Protein AF-0000000074763328 (afdb_homodimer)

Nearest PDB structures (foldseek):
  3jst-assembly2_B  TM=9.766E-01  e=5.622E-13  Brucella melitensis
  3hxa-assembly1_D  TM=9.887E-01  e=9.959E-13  Rattus norvegicus
  4wil-assembly1_A  TM=9.745E-01  e=1.655E-12  Mus musculus
  1ru0-assembly1_A  TM=9.740E-01  e=2.274E-12  Mus musculus
  4c45-assembly1_A  TM=9.570E-01  e=5.195E-12  Homo sapiens

InterPro domains:
  IPR001533 Pterin 4 alpha carbinolamine dehydratase [MF_00434] (3-96)
  IPR001533 Pterin 4 alpha carbinolamine dehydratase [PF01329] (5-95)
  IPR001533 Pterin 4 alpha carbinolamine dehydratase [PTHR12599] (5-95)
  IPR036428 Pterin 4 alpha carbinolamine dehydratase superfamily [G3DSA:3.30.1360.20] (1-98)
  IPR036428 Pterin 4 alpha carbinolamine dehydratase superfamily [SSF55248] (4-97)

Secondary structure (DSSP, 8-state):
-PPPBP-HHHHHHHHHH-TT-EEPTTSS-EEEEEE-SSHHHHHHHHHHHHHHHHHHT---EEEEETTEEEEEE-BGGGTB-BHHHHHHHHHHHHHH--/-PPPBP-HHHHHHHHHH-TT-EEPTTSS-EEEEEE-SSHHHHHHHHHHHHHHHHHHT---EEEEETTEEEEEE-BGGGTB-BHHHHHHHHHHHHHH--

Solvent-accessible surface area (backbone atoms only — not comparable to full-atom values): 10790 Å² total; per-residue (Å²): 129,81,84,55,54,54,48,73,67,54,46,53,57,53,45,69,77,35,74,79,47,40,75,40,84,98,44,63,31,36,34,38,77,47,78,45,93,35,44,69,54,32,51,51,51,49,48,56,49,48,56,50,21,62,75,68,71,52,64,54,36,36,38,37,49,58,25,33,40,35,41,36,38,51,33,76,92,54,71,17,44,31,67,66,41,54,52,51,49,52,50,54,52,56,61,66,77,101,131,81,85,56,55,55,48,74,66,54,45,53,56,53,46,70,75,36,74,79,47,40,76,41,86,99,44,64,31,35,33,38,78,47,78,46,92,35,44,69,56,32,51,51,51,50,49,57,49,49,57,50,21,61,74,70,70,52,65,55,35,36,39,37,48,57,26,34,41,36,40,36,38,50,34,77,92,54,72,17,44,27,68,65,41,54,52,51,50,51,50,53,53,56,59,67,76,101

Foldseek 3Di:
DPFEADDPVRVVVLCVVLVQWDADPPAQKIKHKDFDPWQVVQVVLVVVLVVVCVVLVADWDWDDDIGMIMTIHADVVHRHHTVSRSVSSVVSVVVSVD/DPFEADDPVRVVVLVVVLVQWDADPPAQKIKHKDFDPWQVVQVVLVVVLVVVCVVLVADWDWDDDIRMIMTIHADPVHRHHTVSRSVSSVVSVVVSVD

Radius of gyration: 18.52 Å; Cα contacts (8 Å, |Δi|>4): 293; chains: 2; bounding box: 35×58×41 Å

pLDDT: mean 96.09, std 5.56, range [55.44, 98.88]

Sequence (196 aa):
MTLKKLDAQEQADALTTLKEWSLVDGREAIKRTLVFKDFNAAFGFMTRVALYADKADHHPEWFNVYNRVEITLATHDVQGLSVRDVNLAKFIDEIYKQMTLKKLDAQEQADALTTLKEWSLVDGREAIKRTLVFKDFNAAFGFMTRVALYADKADHHPEWFNVYNRVEITLATHDVQGLSVRDVNLAKFIDEIYKQ

Structure (mmCIF, N/CA/C/O backbone):
data_AF-0000000074763328-model_v1
#
loop_
_entity.id
_entity.type
_entity.pdbx_description
1 polymer '4a-hydroxytetrahydrobiopterin dehydratase'
#
loop_
_atom_site.group_PDB
_atom_site.id
_atom_site.type_symbol
_atom_site.label_atom_id
_atom_site.label_alt_id
_atom_site.label_comp_id
_atom_site.label_asym_id
_atom_site.label_entity_id
_atom_site.label_seq_id
_atom_site.pdbx_PDB_ins_code
_atom_site.Cartn_x
_atom_site.Cartn_y
_atom_site.Cartn_z
_atom_site.occupancy
_atom_site.B_iso_or_equiv
_atom_site.auth_seq_id
_atom_site.auth_comp_id
_atom_site.auth_asym_id
_atom_site.auth_atom_id
_atom_site.pdbx_PDB_model_num
ATOM 1 N N . MET A 1 1 ? 6.398 29.031 4.219 1 55.44 1 MET A N 1
ATOM 2 C CA . MET A 1 1 ? 6.566 28.969 5.668 1 55.44 1 MET A CA 1
ATOM 3 C C . MET A 1 1 ? 7.02 27.578 6.105 1 55.44 1 MET A C 1
ATOM 5 O O . MET A 1 1 ? 6.684 26.578 5.461 1 55.44 1 MET A O 1
ATOM 9 N N . THR A 1 2 ? 8.016 27.438 6.914 1 74.12 2 THR A N 1
ATOM 10 C CA . THR A 1 2 ? 8.594 26.172 7.359 1 74.12 2 THR A CA 1
ATOM 11 C C . THR A 1 2 ? 7.559 25.344 8.102 1 74.12 2 THR A C 1
ATOM 13 O O . THR A 1 2 ? 6.797 25.859 8.914 1 74.12 2 THR A O 1
ATOM 16 N N . LEU A 1 3 ? 7.246 24.141 7.672 1 86.5 3 LEU A N 1
ATOM 17 C CA . LEU A 1 3 ? 6.281 23.25 8.289 1 86.5 3 LEU A CA 1
ATOM 18 C C . LEU A 1 3 ? 6.574 23.078 9.781 1 86.5 3 LEU A C 1
ATOM 20 O O . LEU A 1 3 ? 7.73 22.891 10.172 1 86.5 3 LEU A O 1
ATOM 24 N N . LYS A 1 4 ? 5.594 23.406 10.641 1 94.06 4 LYS A N 1
ATOM 25 C CA . LYS A 1 4 ? 5.766 23.312 12.094 1 94.06 4 LYS A CA 1
ATOM 26 C C . LYS A 1 4 ? 5.133 22.031 12.641 1 94.06 4 LYS A C 1
ATOM 28 O O . LYS A 1 4 ? 4.047 21.641 12.203 1 94.06 4 LYS A O 1
ATOM 33 N N . LYS A 1 5 ? 5.871 21.531 13.688 1 96.88 5 LYS A N 1
ATOM 34 C CA . LYS A 1 5 ? 5.301 20.406 14.438 1 96.88 5 LYS A CA 1
ATOM 35 C C . LYS A 1 5 ? 4.133 20.875 15.305 1 96.88 5 LYS A C 1
ATOM 37 O O . LYS A 1 5 ? 4.207 21.922 15.953 1 96.88 5 LYS A O 1
ATOM 42 N N . LEU A 1 6 ? 3.074 20.125 15.32 1 96.81 6 LEU A N 1
ATOM 43 C CA . LEU A 1 6 ? 1.97 20.438 16.219 1 96.81 6 LEU A CA 1
ATOM 44 C C . LEU A 1 6 ? 2.404 20.297 17.672 1 96.81 6 LEU A C 1
ATOM 46 O O . LEU A 1 6 ? 3.084 19.344 18.031 1 96.81 6 LEU A O 1
ATOM 50 N N . ASP A 1 7 ? 2.006 21.234 18.469 1 95.19 7 ASP A N 1
ATOM 51 C CA . ASP A 1 7 ? 2.23 21.062 19.906 1 95.19 7 ASP A CA 1
ATOM 52 C C . ASP A 1 7 ? 1.137 20.203 20.531 1 95.19 7 ASP A C 1
ATOM 54 O O . ASP A 1 7 ? 0.223 19.75 19.828 1 95.19 7 ASP A O 1
ATOM 58 N N . ALA A 1 8 ? 1.304 19.922 21.75 1 94.25 8 ALA A N 1
ATOM 59 C CA . ALA A 1 8 ? 0.408 18.984 22.422 1 94.25 8 ALA A CA 1
ATOM 60 C C . ALA A 1 8 ? -1.044 19.438 22.312 1 94.25 8 ALA A C 1
ATOM 62 O O . ALA A 1 8 ? -1.94 18.625 22.094 1 94.25 8 ALA A O 1
ATOM 63 N N . GLN A 1 9 ? -1.278 20.672 22.531 1 96.56 9 GLN A N 1
ATOM 64 C CA . GLN A 1 9 ? -2.643 21.188 22.469 1 96.56 9 GLN A CA 1
ATOM 65 C C . GLN A 1 9 ? -3.189 21.141 21.047 1 96.56 9 GLN A C 1
ATOM 67 O O . GLN A 1 9 ? -4.34 20.75 20.828 1 96.56 9 GLN A O 1
ATOM 72 N N . GLU A 1 10 ? -2.412 21.531 20.031 1 96.5 10 GLU A N 1
ATOM 73 C CA . GLU A 1 10 ? -2.816 21.469 18.641 1 96.5 10 GLU A CA 1
ATOM 74 C C . GLU A 1 10 ? -3.146 20.047 18.219 1 96.5 10 GLU A C 1
ATOM 76 O O . GLU A 1 10 ? -4.105 19.812 17.469 1 96.5 10 GLU A O 1
ATOM 81 N N . GLN A 1 11 ? -2.26 19.172 18.609 1 95.44 11 GLN A N 1
ATOM 82 C CA . GLN A 1 11 ? -2.488 17.766 18.312 1 95.44 11 GLN A CA 1
ATOM 83 C C . GLN A 1 11 ? -3.801 17.281 18.906 1 95.44 11 GLN A C 1
ATOM 85 O O . GLN A 1 11 ? -4.582 16.594 18.234 1 95.44 11 GLN A O 1
ATOM 90 N N . ALA A 1 12 ? -3.996 17.594 20.188 1 95.06 12 ALA A N 1
ATOM 91 C CA . ALA A 1 12 ? -5.234 17.203 20.859 1 95.06 12 ALA A CA 1
ATOM 92 C C . ALA A 1 12 ? -6.453 17.766 20.141 1 95.06 12 ALA A C 1
ATOM 94 O O . ALA A 1 12 ? -7.445 17.062 19.938 1 95.06 12 ALA A O 1
ATOM 95 N N . ASP A 1 13 ? -6.406 18.969 19.781 1 96.44 13 ASP A N 1
ATOM 96 C CA . ASP A 1 13 ? -7.5 19.625 19.062 1 96.44 13 ASP A CA 1
ATOM 97 C C . ASP A 1 13 ? -7.754 18.938 17.719 1 96.44 13 ASP A C 1
ATOM 99 O O . ASP A 1 13 ? -8.906 18.719 17.344 1 96.44 13 ASP A O 1
ATOM 103 N N . ALA A 1 14 ? -6.672 18.688 16.969 1 95.56 14 ALA A N 1
ATOM 104 C CA . ALA A 1 14 ? -6.805 18.016 15.688 1 95.56 14 ALA A CA 1
ATOM 105 C C . ALA A 1 14 ? -7.465 16.656 15.844 1 95.56 14 ALA A C 1
ATOM 107 O O . ALA A 1 14 ? -8.328 16.281 15.047 1 95.56 14 ALA A O 1
ATOM 108 N N . LEU A 1 15 ? -7.082 15.938 16.859 1 95.38 15 LEU A N 1
ATOM 109 C CA . LEU A 1 15 ? -7.539 14.57 17.047 1 95.38 15 LEU A CA 1
ATOM 110 C C . LEU A 1 15 ? -9.008 14.539 17.453 1 95.38 15 LEU A C 1
ATOM 112 O O . LEU A 1 15 ? -9.68 13.516 17.297 1 95.38 15 LEU A O 1
ATOM 116 N N . THR A 1 16 ? -9.547 15.664 17.969 1 96.38 16 THR A N 1
ATOM 117 C CA . THR A 1 16 ? -10.969 15.742 18.281 1 96.38 16 THR A CA 1
ATOM 118 C C . THR A 1 16 ? -11.812 15.656 17.016 1 96.38 16 THR A C 1
ATOM 120 O O . THR A 1 16 ? -12.969 15.234 17.062 1 96.38 16 THR A O 1
ATOM 123 N N . THR A 1 17 ? -11.195 16.047 15.883 1 95.25 17 THR A N 1
ATOM 124 C CA . THR A 1 17 ? -11.914 16.016 14.617 1 95.25 17 THR A CA 1
ATOM 125 C C . THR A 1 17 ? -11.562 14.758 13.828 1 95.25 17 THR A C 1
ATOM 127 O O . THR A 1 17 ? -12.18 14.469 12.805 1 95.25 17 THR A O 1
ATOM 130 N N . LEU A 1 18 ? -10.594 14.125 14.266 1 97.56 18 LEU A N 1
ATOM 131 C CA . LEU A 1 18 ? -10.117 12.906 13.609 1 97.56 18 LEU A CA 1
ATOM 132 C C . LEU A 1 18 ? -10.391 11.68 14.477 1 97.56 18 LEU A C 1
ATOM 134 O O . LEU A 1 18 ? -9.477 10.906 14.773 1 97.56 18 LEU A O 1
ATOM 138 N N . LYS A 1 19 ? -11.617 11.438 14.727 1 96.06 19 LYS A N 1
ATOM 139 C CA . LYS A 1 19 ? -12.062 10.477 15.727 1 96.06 19 LYS A CA 1
ATOM 140 C C . LYS A 1 19 ? -11.758 9.047 15.289 1 96.06 19 LYS A C 1
ATOM 142 O O . LYS A 1 19 ? -11.656 8.141 16.125 1 96.06 19 LYS A O 1
ATOM 147 N N . GLU A 1 20 ? -11.602 8.828 13.984 1 97.5 20 GLU A N 1
ATOM 148 C CA . GLU A 1 20 ? -11.383 7.477 13.477 1 97.5 20 GLU A CA 1
ATOM 149 C C . GLU A 1 20 ? -9.898 7.148 13.406 1 97.5 20 GLU A C 1
ATOM 151 O O . GLU A 1 20 ? -9.516 6.047 13.008 1 97.5 20 GLU A O 1
ATOM 156 N N . TRP A 1 21 ? -9.078 8.125 13.719 1 98.25 21 TRP A N 1
ATOM 157 C CA . TRP A 1 21 ? -7.625 7.965 13.719 1 98.25 21 TRP A CA 1
ATOM 158 C C . TRP A 1 21 ? -7.102 7.75 15.133 1 98.25 21 TRP A C 1
ATOM 160 O O . TRP A 1 21 ? -7.617 8.336 16.094 1 98.25 21 TRP A O 1
ATOM 170 N N . SER A 1 22 ? -6.074 7.01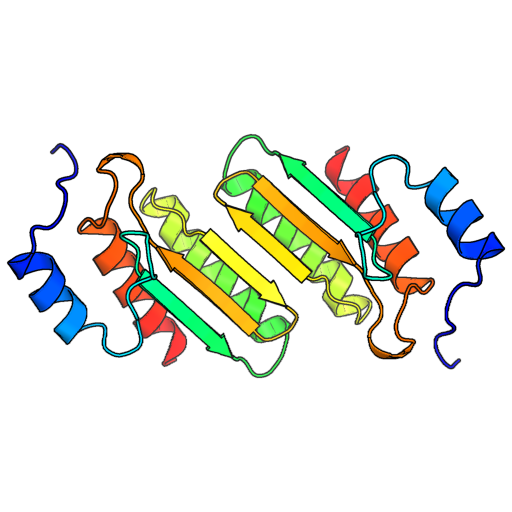2 15.234 1 97.31 22 SER A N 1
ATOM 171 C CA . SER A 1 22 ? -5.441 6.746 16.516 1 97.31 22 SER A CA 1
ATOM 172 C C . SER A 1 22 ? -3.957 7.094 16.484 1 97.31 22 SER A C 1
ATOM 174 O O . SER A 1 22 ? -3.301 6.953 15.461 1 97.31 22 SER A O 1
ATOM 176 N N . LEU A 1 23 ? -3.492 7.438 17.609 1 96.12 23 LEU A N 1
ATOM 177 C CA . LEU A 1 23 ? -2.051 7.617 17.75 1 96.12 23 LEU A CA 1
ATOM 178 C C . LEU A 1 23 ? -1.327 6.277 17.688 1 96.12 23 LEU A C 1
ATOM 180 O O . LEU A 1 23 ? -1.832 5.273 18.188 1 96.12 23 LEU A O 1
ATOM 184 N N . VAL A 1 24 ? -0.174 6.324 17.094 1 96.38 24 VAL A N 1
ATOM 185 C CA . VAL A 1 24 ? 0.638 5.117 17 1 96.38 24 VAL A CA 1
ATOM 186 C C . VAL A 1 24 ? 1.513 4.992 18.25 1 96.38 24 VAL A C 1
ATOM 188 O O . VAL A 1 24 ? 2.146 5.961 18.672 1 96.38 24 VAL A O 1
ATOM 191 N N . ASP A 1 25 ? 1.563 3.842 18.75 1 93.94 25 ASP A N 1
ATOM 192 C CA . ASP A 1 25 ? 2.398 3.609 19.922 1 93.94 25 ASP A CA 1
ATOM 193 C C . ASP A 1 25 ? 3.881 3.744 19.578 1 93.94 25 ASP A C 1
ATOM 195 O O . ASP A 1 25 ? 4.352 3.164 18.594 1 93.94 25 ASP A O 1
ATOM 199 N N . GLY A 1 26 ? 4.59 4.57 20.375 1 92 26 GLY A N 1
ATOM 200 C CA . GLY A 1 26 ? 6.031 4.668 20.25 1 92 26 GLY A CA 1
ATOM 201 C C . GLY A 1 26 ? 6.469 5.574 19.109 1 92 26 GLY A C 1
ATOM 202 O O . GLY A 1 26 ? 7.66 5.676 18.812 1 92 26 GLY A O 1
ATOM 203 N N . ARG A 1 27 ? 5.504 6.031 18.391 1 91 27 ARG A N 1
ATOM 204 C CA . ARG A 1 27 ? 5.801 6.922 17.266 1 91 27 ARG A CA 1
ATOM 205 C C . ARG A 1 27 ? 4.773 8.047 17.172 1 91 27 ARG A C 1
ATOM 207 O O . ARG A 1 27 ? 3.582 7.828 17.406 1 91 27 ARG A O 1
ATOM 214 N N . GLU A 1 28 ? 5.234 9.273 16.922 1 94.31 28 GLU A N 1
ATOM 215 C CA . GLU A 1 28 ? 4.305 10.383 16.75 1 94.31 28 GLU A CA 1
ATOM 216 C C . GLU A 1 28 ? 3.658 10.352 15.375 1 94.31 28 GLU A C 1
ATOM 218 O O . GLU A 1 28 ? 4.109 11.039 14.453 1 94.31 28 GLU A O 1
ATOM 223 N N . ALA A 1 29 ? 2.762 9.641 15.219 1 98.06 29 ALA A N 1
ATOM 224 C CA . ALA A 1 29 ? 2.004 9.414 13.992 1 98.06 29 ALA A CA 1
ATOM 225 C C . ALA A 1 29 ? 0.554 9.055 14.305 1 98.06 29 ALA A C 1
ATOM 227 O O . ALA A 1 29 ? 0.218 8.734 15.445 1 98.06 29 ALA A O 1
ATOM 228 N N . ILE A 1 30 ? -0.261 9.18 13.336 1 98.31 30 ILE A N 1
ATOM 229 C CA . ILE A 1 30 ? -1.638 8.711 13.461 1 98.31 30 ILE A CA 1
ATOM 230 C C . ILE A 1 30 ? -1.91 7.625 12.422 1 98.31 30 ILE A C 1
ATOM 232 O O . ILE A 1 30 ? -1.301 7.613 11.352 1 98.31 30 ILE A O 1
ATOM 236 N N . LYS A 1 31 ? -2.801 6.742 12.766 1 98.69 31 LYS A N 1
ATOM 237 C CA . LYS A 1 31 ? -3.074 5.59 11.914 1 98.69 31 LYS A CA 1
ATOM 238 C C . LYS A 1 31 ? -4.574 5.316 11.82 1 98.69 31 LYS A C 1
ATOM 240 O O . LYS A 1 31 ? -5.324 5.621 12.75 1 98.69 31 LYS A O 1
ATOM 245 N N . ARG A 1 32 ? -4.996 4.773 10.711 1 98.62 32 ARG A N 1
ATOM 246 C CA . ARG A 1 32 ? -6.375 4.359 10.461 1 98.62 32 ARG A CA 1
ATOM 247 C C . ARG A 1 32 ? -6.426 3.172 9.508 1 98.62 32 ARG A C 1
ATOM 249 O O . ARG A 1 32 ? -5.652 3.105 8.547 1 98.62 32 ARG A O 1
ATOM 256 N N . THR A 1 33 ? -7.277 2.221 9.797 1 98.75 33 THR A N 1
ATOM 257 C CA . THR A 1 33 ? -7.527 1.086 8.914 1 98.75 33 THR A CA 1
ATOM 258 C C . THR A 1 33 ? -8.906 1.189 8.273 1 98.75 33 THR A C 1
ATOM 260 O O . THR A 1 33 ? -9.891 1.469 8.961 1 98.75 33 THR A O 1
ATOM 263 N N . LEU A 1 34 ? -8.977 1.06 6.984 1 98.75 34 LEU A N 1
ATOM 264 C CA . LEU A 1 34 ? -10.211 1.146 6.215 1 98.75 34 LEU A CA 1
ATOM 265 C C . LEU A 1 34 ? -10.492 -0.165 5.488 1 98.75 34 LEU A C 1
ATOM 267 O O . LEU A 1 34 ? -9.57 -0.815 4.992 1 98.75 34 LEU A O 1
ATOM 271 N N . VAL A 1 35 ? -11.758 -0.527 5.371 1 98.62 35 VAL A N 1
ATOM 272 C CA . VAL A 1 35 ? -12.18 -1.749 4.699 1 98.62 35 VAL A CA 1
ATOM 273 C C . VAL A 1 35 ? -13.211 -1.413 3.621 1 98.62 35 VAL A C 1
ATOM 275 O O . VAL A 1 35 ? -14.109 -0.602 3.846 1 98.62 35 VAL A O 1
ATOM 278 N N . PHE A 1 36 ? -13.039 -2.057 2.477 1 98.62 36 PHE A N 1
ATOM 279 C CA . PHE A 1 36 ? -13.867 -1.787 1.306 1 98.62 36 PHE A CA 1
ATOM 280 C C . PHE A 1 36 ? -14.578 -3.053 0.843 1 98.62 36 PHE A C 1
ATOM 282 O O . PHE A 1 36 ? -14.367 -4.129 1.406 1 98.62 36 PHE A O 1
ATOM 289 N N . LYS A 1 37 ? -15.406 -2.895 -0.123 1 97.88 37 LYS A N 1
ATOM 290 C CA . LYS A 1 37 ? -16.188 -4.016 -0.644 1 97.88 37 LYS A CA 1
ATOM 291 C C . LYS A 1 37 ? -15.273 -5.031 -1.337 1 97.88 37 LYS A C 1
ATOM 293 O O . LYS A 1 37 ? -15.477 -6.242 -1.201 1 97.88 37 LYS A O 1
ATOM 298 N N . ASP A 1 38 ? -14.359 -4.586 -2.115 1 97.81 38 ASP A N 1
ATOM 299 C CA . ASP A 1 38 ? -13.438 -5.434 -2.863 1 97.81 38 ASP A CA 1
ATOM 300 C C . ASP A 1 38 ? -12.133 -4.691 -3.16 1 97.81 38 ASP A C 1
ATOM 302 O O . ASP A 1 38 ? -11.93 -3.57 -2.691 1 97.81 38 ASP A O 1
ATOM 306 N N . PHE A 1 39 ? -11.289 -5.375 -3.848 1 98.19 39 PHE A N 1
ATOM 307 C CA . PHE A 1 39 ? -9.984 -4.816 -4.168 1 98.19 39 PHE A CA 1
ATOM 308 C C . PHE A 1 39 ? -10.125 -3.594 -5.066 1 98.19 39 PHE A C 1
ATOM 310 O O . PHE A 1 39 ? -9.398 -2.611 -4.902 1 98.19 39 PHE A O 1
ATOM 317 N N . ASN A 1 40 ? -11.016 -3.658 -6.027 1 97.56 40 ASN A N 1
ATOM 318 C CA . ASN A 1 40 ? -11.234 -2.551 -6.949 1 97.56 40 ASN A CA 1
ATOM 319 C C . ASN A 1 40 ? -11.609 -1.27 -6.207 1 97.56 40 ASN A C 1
ATOM 321 O O . ASN A 1 40 ? -11.055 -0.204 -6.484 1 97.56 40 ASN A O 1
ATOM 325 N N . ALA A 1 41 ? -12.453 -1.375 -5.293 1 98.12 41 ALA A N 1
ATOM 326 C CA . ALA A 1 41 ? -12.859 -0.224 -4.496 1 98.12 41 ALA A CA 1
ATOM 327 C C . ALA A 1 41 ? -11.703 0.295 -3.646 1 98.12 41 ALA A C 1
ATOM 329 O O . ALA A 1 41 ? -11.5 1.507 -3.535 1 98.12 41 ALA A O 1
ATOM 330 N N . ALA A 1 42 ? -10.977 -0.602 -3 1 98.56 42 ALA A N 1
ATOM 331 C CA . ALA A 1 42 ? -9.836 -0.215 -2.168 1 98.56 42 ALA A CA 1
ATOM 332 C C . ALA A 1 42 ? -8.789 0.538 -2.984 1 98.56 42 ALA A C 1
ATOM 334 O O . ALA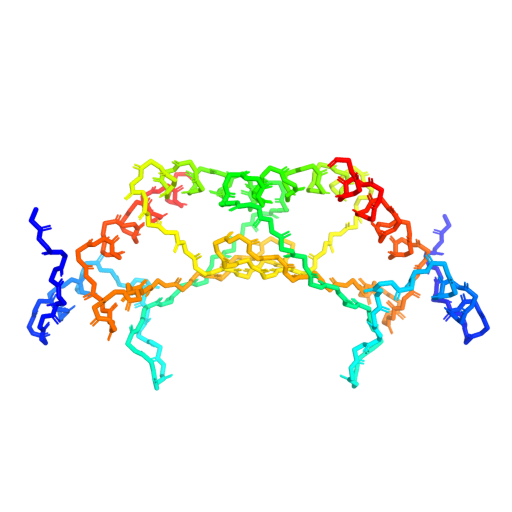 A 1 42 ? -8.344 1.62 -2.592 1 98.56 42 ALA A O 1
ATOM 335 N N . PHE A 1 43 ? -8.43 -0.029 -4.137 1 98.56 43 PHE A N 1
ATOM 336 C CA . PHE A 1 43 ? -7.375 0.585 -4.93 1 98.56 43 PHE A CA 1
ATOM 337 C C . PHE A 1 43 ? -7.855 1.887 -5.562 1 98.56 43 PHE A C 1
ATOM 339 O O . PHE A 1 43 ? -7.078 2.83 -5.727 1 98.56 43 PHE A O 1
ATOM 346 N N . GLY A 1 44 ? -9.18 1.91 -5.902 1 98.38 44 GLY A N 1
ATOM 347 C CA . GLY A 1 44 ? -9.742 3.18 -6.336 1 98.38 44 GLY A CA 1
ATOM 348 C C . GLY A 1 44 ? -9.609 4.273 -5.293 1 98.38 44 GLY A C 1
ATOM 349 O O . GLY A 1 44 ? -9.25 5.41 -5.617 1 98.38 44 GLY A O 1
ATOM 350 N N . PHE A 1 45 ? -9.906 3.959 -4.09 1 98.75 45 PHE A N 1
ATOM 351 C CA . PHE A 1 45 ? -9.742 4.883 -2.975 1 98.75 45 PHE A CA 1
ATOM 352 C C . PHE A 1 45 ? -8.281 5.312 -2.842 1 98.75 45 PHE A C 1
ATOM 354 O O . PHE A 1 45 ? -7.992 6.5 -2.707 1 98.75 45 PHE A O 1
ATOM 361 N N . MET A 1 46 ? -7.363 4.344 -2.918 1 98.81 46 MET A N 1
ATOM 362 C CA . MET A 1 46 ? -5.938 4.645 -2.814 1 98.81 46 MET A CA 1
ATOM 363 C C . MET A 1 46 ? -5.5 5.594 -3.926 1 98.81 46 MET A C 1
ATOM 365 O O . MET A 1 46 ? -4.668 6.477 -3.703 1 98.81 46 MET A O 1
ATOM 369 N N . THR A 1 47 ? -6.066 5.395 -5.078 1 98.62 47 THR A N 1
ATOM 370 C CA . THR A 1 47 ? -5.734 6.246 -6.211 1 98.62 47 THR A CA 1
ATOM 371 C C . THR A 1 47 ? -6.137 7.691 -5.941 1 98.62 47 THR A C 1
ATOM 373 O O . THR A 1 47 ? -5.363 8.617 -6.191 1 98.62 47 THR A O 1
ATOM 376 N N . ARG A 1 48 ? -7.301 7.898 -5.426 1 98.5 48 ARG A N 1
ATOM 377 C CA . ARG A 1 48 ? -7.75 9.25 -5.102 1 98.5 48 ARG A CA 1
ATOM 378 C C . ARG A 1 48 ? -6.859 9.883 -4.043 1 98.5 48 ARG A C 1
ATOM 380 O O . ARG A 1 48 ? -6.516 11.062 -4.141 1 98.5 48 ARG A O 1
ATOM 387 N N . VAL A 1 49 ? -6.52 9.109 -3.057 1 98.75 49 VAL A N 1
ATOM 388 C CA . VAL A 1 49 ? -5.633 9.617 -2.014 1 98.75 49 VAL A CA 1
ATOM 389 C C . VAL A 1 49 ? -4.27 9.961 -2.613 1 98.75 49 VAL A C 1
ATOM 391 O O . VAL A 1 49 ? -3.689 11 -2.291 1 98.75 49 VAL A O 1
ATOM 394 N N . ALA A 1 50 ? -3.75 9.109 -3.488 1 98.69 50 ALA A N 1
ATOM 395 C CA . ALA A 1 50 ? -2.436 9.297 -4.098 1 98.69 50 ALA A CA 1
ATOM 396 C C . ALA A 1 50 ? -2.383 10.602 -4.891 1 98.69 50 ALA A C 1
ATOM 398 O O . ALA A 1 50 ? -1.384 11.32 -4.844 1 98.69 50 ALA A O 1
ATOM 399 N N . LEU A 1 51 ? -3.447 10.875 -5.633 1 97.81 51 LEU A N 1
ATOM 400 C CA . LEU A 1 51 ? -3.512 12.109 -6.418 1 97.81 51 LEU A CA 1
ATOM 401 C C . LEU A 1 51 ? -3.449 13.336 -5.516 1 97.81 51 LEU A C 1
ATOM 403 O O . LEU A 1 51 ? -2.701 14.273 -5.793 1 97.81 51 LEU A O 1
ATOM 407 N N . TYR A 1 52 ? -4.168 13.312 -4.449 1 98.06 52 TYR A N 1
ATOM 408 C CA . TYR A 1 52 ? -4.137 14.414 -3.49 1 98.06 52 TYR A CA 1
ATOM 409 C C . TYR A 1 52 ? -2.76 14.539 -2.844 1 98.06 52 TYR A C 1
ATOM 411 O O . TYR A 1 52 ? -2.211 15.633 -2.74 1 98.06 52 TYR A O 1
ATOM 419 N N . ALA A 1 53 ? -2.229 13.422 -2.367 1 97.94 53 ALA A N 1
ATOM 420 C CA . ALA A 1 53 ? -0.952 13.367 -1.658 1 97.94 53 ALA A CA 1
ATOM 421 C C . ALA A 1 53 ? 0.172 13.953 -2.506 1 97.94 53 ALA A C 1
ATOM 423 O O . ALA A 1 53 ? 1.007 14.711 -2.002 1 97.94 53 ALA A O 1
ATOM 424 N N . ASP A 1 54 ? 0.154 13.594 -3.773 1 96.25 54 ASP A N 1
ATOM 425 C CA . ASP A 1 54 ? 1.192 14.086 -4.676 1 96.25 54 ASP A CA 1
ATOM 426 C C . ASP A 1 54 ? 1.072 15.594 -4.887 1 96.25 54 ASP A C 1
ATOM 428 O O . ASP A 1 54 ? 2.076 16.312 -4.871 1 96.25 54 ASP A O 1
ATOM 432 N N . LYS A 1 55 ? -0.126 16.094 -5.066 1 95.81 55 LYS A N 1
ATOM 433 C CA . LYS A 1 55 ? -0.377 17.516 -5.234 1 95.81 55 LYS A CA 1
ATOM 434 C C . LYS A 1 55 ? 0.033 18.297 -3.99 1 95.81 55 LYS A C 1
ATOM 436 O O . LYS A 1 55 ? 0.632 19.375 -4.09 1 95.81 55 LYS A O 1
ATOM 441 N N . ALA A 1 56 ? -0.207 17.766 -2.873 1 95.75 56 ALA A N 1
ATOM 442 C CA . ALA A 1 56 ? 0.06 18.422 -1.596 1 95.75 56 ALA A CA 1
ATOM 443 C C . ALA A 1 56 ? 1.498 18.188 -1.146 1 95.75 56 ALA A C 1
ATOM 445 O O . ALA A 1 56 ? 1.939 18.734 -0.137 1 95.75 56 ALA A O 1
ATOM 446 N N . ASP A 1 57 ? 2.154 17.234 -1.838 1 95.31 57 ASP A N 1
ATOM 447 C CA . ASP A 1 57 ? 3.523 16.844 -1.523 1 95.31 57 ASP A CA 1
ATOM 448 C C . ASP A 1 57 ? 3.623 16.297 -0.097 1 95.31 57 ASP A C 1
ATOM 450 O O . ASP A 1 57 ? 4.496 16.719 0.668 1 95.31 57 ASP A O 1
ATOM 454 N N . HIS A 1 58 ? 2.77 15.547 0.293 1 97.56 58 HIS A N 1
ATOM 455 C CA . HIS A 1 58 ? 2.697 14.828 1.559 1 97.56 58 HIS A CA 1
ATOM 456 C C . HIS A 1 58 ? 2.111 13.43 1.365 1 97.56 58 HIS A C 1
ATOM 458 O O . HIS A 1 58 ? 0.909 13.281 1.128 1 97.56 58 HIS A O 1
ATOM 464 N N . HIS A 1 59 ? 2.982 12.492 1.51 1 98.25 59 HIS A N 1
ATOM 465 C CA . HIS A 1 59 ? 2.625 11.133 1.105 1 98.25 59 HIS A CA 1
ATOM 466 C C . HIS A 1 59 ? 2.412 10.234 2.318 1 98.25 59 HIS A C 1
ATOM 468 O O . HIS A 1 59 ? 3.148 10.328 3.305 1 98.25 59 HIS A O 1
ATOM 474 N N . PRO A 1 60 ? 1.481 9.367 2.273 1 98.44 60 PRO A N 1
ATOM 475 C CA . PRO A 1 60 ? 1.219 8.43 3.363 1 98.44 60 PRO A CA 1
ATOM 476 C C . PRO A 1 60 ? 2.221 7.273 3.404 1 98.44 60 PRO A C 1
ATOM 478 O O . PRO A 1 60 ? 2.979 7.078 2.451 1 98.44 60 PRO A O 1
ATOM 481 N N . GLU A 1 61 ? 2.287 6.613 4.477 1 98.19 61 GLU A N 1
ATOM 482 C CA . GLU A 1 61 ? 2.719 5.23 4.633 1 98.19 61 GLU A CA 1
ATOM 483 C C . GLU A 1 61 ? 1.523 4.281 4.684 1 98.19 61 GLU A C 1
ATOM 485 O O . GLU A 1 61 ? 0.658 4.414 5.555 1 98.19 61 GLU A O 1
ATOM 490 N N . TRP A 1 62 ? 1.478 3.34 3.768 1 98.5 62 TRP A N 1
ATOM 491 C CA . TRP A 1 62 ? 0.229 2.586 3.811 1 98.5 62 TRP A CA 1
ATOM 492 C C . TRP A 1 62 ? 0.451 1.143 3.371 1 98.5 62 TRP A C 1
ATOM 494 O O . TRP A 1 62 ? 1.385 0.852 2.619 1 98.5 62 TRP A O 1
ATOM 504 N N . PHE A 1 63 ? -0.305 0.287 3.941 1 98.69 63 PHE A N 1
ATOM 505 C CA . PHE A 1 63 ? -0.343 -1.157 3.74 1 98.69 63 PHE A CA 1
ATOM 506 C C . PHE A 1 63 ? -1.703 -1.594 3.211 1 98.69 63 PHE A C 1
ATOM 508 O O . PHE A 1 63 ? -2.74 -1.16 3.715 1 98.69 63 PHE A O 1
ATOM 515 N N . ASN A 1 64 ? -1.666 -2.393 2.133 1 98.81 64 ASN A N 1
ATOM 516 C CA . ASN A 1 64 ? -2.9 -2.857 1.51 1 98.81 64 ASN A CA 1
ATOM 517 C C . ASN A 1 64 ? -2.887 -4.367 1.293 1 98.81 64 ASN A C 1
ATOM 519 O O . ASN A 1 64 ? -1.908 -4.918 0.783 1 98.81 64 ASN A O 1
ATOM 523 N N . VAL A 1 65 ? -3.918 -5.062 1.736 1 97.94 65 VAL A N 1
ATOM 524 C CA . VAL A 1 65 ? -4.227 -6.457 1.458 1 97.94 65 VAL A CA 1
ATOM 525 C C . VAL A 1 65 ? -5.672 -6.582 0.98 1 97.94 65 VAL A C 1
ATOM 527 O O . VAL A 1 65 ? -6.609 -6.414 1.766 1 97.94 65 VAL A O 1
ATOM 530 N N . TYR A 1 66 ? -5.809 -6.898 -0.266 1 97.25 66 TYR A N 1
ATOM 531 C CA . TYR A 1 66 ? -7.105 -7.023 -0.919 1 97.25 66 TYR A CA 1
ATOM 532 C C . TYR A 1 66 ? -7.973 -5.801 -0.649 1 97.25 66 TYR A C 1
ATOM 534 O O . TYR A 1 66 ? -7.695 -4.711 -1.156 1 97.25 66 TYR A O 1
ATOM 542 N N . ASN A 1 67 ? -8.984 -5.93 0.229 1 98.31 67 ASN A N 1
ATOM 543 C CA . ASN A 1 67 ? -9.961 -4.855 0.379 1 98.31 67 ASN A CA 1
ATOM 544 C C . ASN A 1 67 ? -9.68 -4.012 1.618 1 98.31 67 ASN A C 1
ATOM 546 O O . ASN A 1 67 ? -10.523 -3.221 2.045 1 98.31 67 ASN A O 1
ATOM 550 N N . ARG A 1 68 ? -8.492 -4.211 2.223 1 98.75 68 ARG A N 1
ATOM 551 C CA . ARG A 1 68 ? -8.125 -3.502 3.443 1 98.75 68 ARG A CA 1
ATOM 552 C C . ARG A 1 68 ? -6.934 -2.578 3.203 1 98.75 68 ARG A C 1
ATOM 554 O O . ARG A 1 68 ? -5.953 -2.971 2.568 1 98.75 68 ARG A O 1
ATOM 561 N N . VAL A 1 69 ? -7.043 -1.328 3.699 1 98.88 69 VAL A N 1
ATOM 562 C CA . VAL A 1 69 ? -5.977 -0.34 3.6 1 98.88 69 VAL A CA 1
ATOM 563 C C . VAL A 1 69 ? -5.656 0.217 4.984 1 98.88 69 VAL A C 1
ATOM 565 O O . VAL A 1 69 ? -6.535 0.748 5.664 1 98.88 69 VAL A O 1
ATOM 568 N N . GLU A 1 70 ? -4.473 0.058 5.398 1 98.88 70 GLU A N 1
ATOM 569 C CA . GLU A 1 70 ? -3.963 0.69 6.613 1 98.88 70 GLU A CA 1
ATOM 570 C C . GLU A 1 70 ? -3.082 1.892 6.281 1 98.88 70 GLU A C 1
ATOM 572 O O . GLU A 1 70 ? -2.119 1.771 5.52 1 98.88 70 GLU A O 1
ATOM 577 N N . ILE A 1 71 ? -3.418 3.023 6.867 1 98.88 71 ILE A N 1
ATOM 578 C CA . ILE A 1 71 ? -2.727 4.266 6.535 1 98.88 71 ILE A CA 1
ATOM 579 C C . ILE A 1 71 ? -2.09 4.852 7.793 1 98.88 71 ILE A C 1
ATOM 581 O O . ILE A 1 71 ? -2.732 4.93 8.844 1 98.88 71 ILE A O 1
ATOM 585 N N . THR A 1 72 ? -0.873 5.211 7.699 1 98.75 72 THR A N 1
ATOM 586 C CA . THR A 1 72 ? -0.152 5.938 8.742 1 98.75 72 THR A CA 1
ATOM 587 C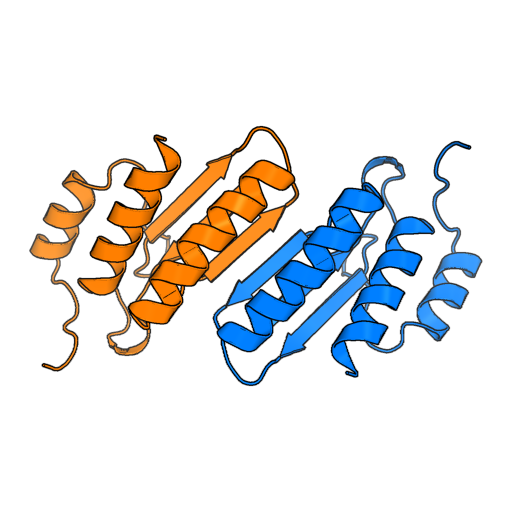 C . THR A 1 72 ? 0.358 7.277 8.211 1 98.75 72 THR A C 1
ATOM 589 O O . THR A 1 72 ? 0.903 7.344 7.105 1 98.75 72 THR A O 1
ATOM 592 N N . LEU A 1 73 ? 0.13 8.32 9.031 1 98.62 73 LEU A N 1
ATOM 593 C CA . LEU A 1 73 ? 0.535 9.664 8.641 1 98.62 73 LEU A CA 1
ATOM 594 C C . LEU A 1 73 ? 1.46 10.281 9.68 1 98.62 73 LEU A C 1
ATOM 596 O O . LEU A 1 73 ? 1.178 10.219 10.883 1 98.62 73 LEU A O 1
ATOM 600 N N . ALA A 1 74 ? 2.492 10.812 9.227 1 97.88 74 ALA A N 1
ATOM 601 C CA . ALA A 1 74 ? 3.449 11.609 9.992 1 97.88 74 ALA A CA 1
ATOM 602 C C . ALA A 1 74 ? 4.281 12.5 9.078 1 97.88 74 ALA A C 1
ATOM 604 O O . ALA A 1 74 ? 4.367 12.25 7.871 1 97.88 74 ALA A O 1
ATOM 605 N N . THR A 1 75 ? 4.852 13.492 9.609 1 96.94 75 THR A N 1
ATOM 606 C CA . THR A 1 75 ? 5.738 14.375 8.852 1 96.94 75 THR A CA 1
ATOM 607 C C . THR A 1 75 ? 7.188 14.18 9.289 1 96.94 75 THR A C 1
ATOM 609 O O . THR A 1 75 ? 7.574 14.594 10.383 1 96.94 75 THR A O 1
ATOM 612 N N . HIS A 1 76 ? 7.957 13.625 8.391 1 91.75 76 HIS A N 1
ATOM 613 C CA . HIS A 1 76 ? 9.344 13.273 8.688 1 91.75 76 HIS A CA 1
ATOM 614 C C . HIS A 1 76 ? 10.156 14.508 9.047 1 91.75 76 HIS A C 1
ATOM 616 O O . HIS A 1 76 ? 10.938 14.484 10 1 91.75 76 HIS A O 1
ATOM 622 N N . ASP A 1 77 ? 9.898 15.609 8.398 1 91.19 77 ASP A N 1
ATOM 623 C CA . ASP A 1 77 ? 10.703 16.812 8.539 1 91.19 77 ASP A CA 1
ATOM 624 C C . ASP A 1 77 ? 10.57 17.406 9.938 1 91.19 77 ASP A C 1
ATOM 626 O O . ASP A 1 77 ? 11.484 18.094 10.414 1 91.19 77 ASP A O 1
ATOM 630 N N . VAL A 1 78 ? 9.516 17.203 10.602 1 94.06 78 VAL A N 1
ATOM 631 C CA . VAL A 1 78 ? 9.297 17.812 11.914 1 94.06 78 VAL A CA 1
ATOM 632 C C . VAL A 1 78 ? 9.352 16.734 13 1 94.06 78 VAL A C 1
ATOM 634 O O . VAL A 1 78 ? 9.141 17.031 14.18 1 94.06 78 VAL A O 1
ATOM 637 N N . GLN A 1 79 ? 9.547 15.508 12.547 1 92 79 GLN A N 1
ATOM 638 C CA . GLN A 1 79 ? 9.617 14.359 13.445 1 92 79 GLN A CA 1
ATOM 639 C C . GLN A 1 79 ? 8.352 14.227 14.281 1 92 79 GLN A C 1
ATOM 641 O O . GLN A 1 79 ? 8.422 14.086 15.508 1 92 79 GLN A O 1
ATOM 646 N N . GLY A 1 80 ? 7.258 14.32 13.625 1 95.81 80 GLY A N 1
ATOM 647 C CA . GLY A 1 80 ? 5.961 14.273 14.281 1 95.81 80 GLY A CA 1
ATOM 648 C C . GLY A 1 80 ? 4.812 14.625 13.352 1 95.81 80 GLY A C 1
ATOM 649 O O . GLY A 1 80 ? 4.836 14.297 12.164 1 95.81 80 GLY A O 1
ATOM 650 N N . LEU A 1 81 ? 3.787 15.18 14.023 1 97.44 81 LEU A N 1
ATOM 651 C CA . LEU A 1 81 ? 2.604 15.547 13.25 1 97.44 81 LEU A CA 1
ATOM 652 C C . LEU A 1 81 ? 2.645 17.031 12.875 1 97.44 81 LEU A C 1
ATOM 654 O O . LEU A 1 81 ? 3.078 17.859 13.672 1 97.44 81 LEU A O 1
ATOM 658 N N . SER A 1 82 ? 2.195 17.344 11.719 1 97.62 82 SER A N 1
ATOM 659 C CA . SER A 1 82 ? 2.002 18.719 11.242 1 97.62 82 SER A CA 1
ATOM 660 C C . SER A 1 82 ? 0.608 18.906 10.656 1 97.62 82 SER A C 1
ATOM 662 O O . SER A 1 82 ? -0.182 17.953 10.602 1 97.62 82 SER A O 1
ATOM 664 N N . VAL A 1 83 ? 0.368 20.109 10.203 1 96.62 83 VAL A N 1
ATOM 665 C CA . VAL A 1 83 ? -0.931 20.422 9.625 1 96.62 83 VAL A CA 1
ATOM 666 C C . VAL A 1 83 ? -1.143 19.594 8.352 1 96.62 83 VAL A C 1
ATOM 668 O O . VAL A 1 83 ? -2.275 19.25 8.008 1 96.62 83 VAL A O 1
ATOM 671 N N . ARG A 1 84 ? -0.072 19.156 7.691 1 97.44 84 ARG A N 1
ATOM 672 C CA . ARG A 1 84 ? -0.198 18.359 6.48 1 97.44 84 ARG A CA 1
ATOM 673 C C . ARG A 1 84 ? -0.808 17 6.789 1 97.44 84 ARG A C 1
ATOM 675 O O . ARG A 1 84 ? -1.575 16.453 5.988 1 97.44 84 ARG A O 1
ATOM 682 N N . ASP A 1 85 ? -0.422 16.469 7.887 1 98.19 85 ASP A N 1
ATOM 683 C CA . ASP A 1 85 ? -1 15.188 8.305 1 98.19 85 ASP A CA 1
ATOM 684 C C . ASP A 1 85 ? -2.494 15.328 8.586 1 98.19 85 ASP A C 1
ATOM 686 O O . ASP A 1 85 ? -3.289 14.484 8.164 1 98.19 85 ASP A O 1
ATOM 690 N N . VAL A 1 86 ? -2.826 16.406 9.25 1 98 86 VAL A N 1
ATOM 691 C CA . VAL A 1 86 ? -4.219 16.656 9.602 1 98 86 VAL A CA 1
ATOM 692 C C . VAL A 1 86 ? -5.047 16.859 8.336 1 98 86 VAL A C 1
ATOM 694 O O . VAL A 1 86 ? -6.129 16.281 8.195 1 98 86 VAL A O 1
ATOM 697 N N . ASN A 1 87 ? -4.551 17.625 7.426 1 97.88 87 ASN A N 1
ATOM 698 C CA . ASN A 1 87 ? -5.262 17.891 6.18 1 97.88 87 ASN A CA 1
ATOM 699 C C . ASN A 1 87 ? -5.457 16.609 5.363 1 97.88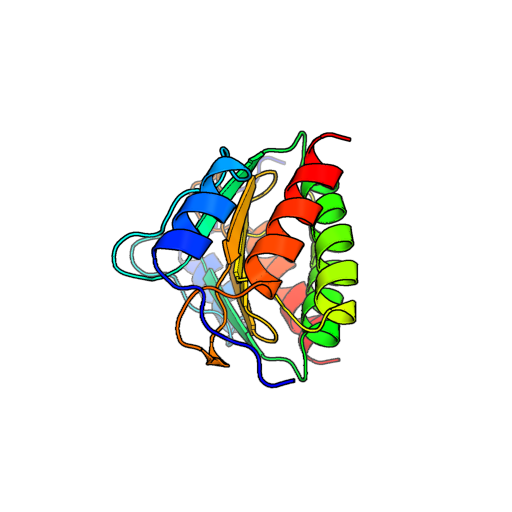 87 ASN A C 1
ATOM 701 O O . ASN A 1 87 ? -6.539 16.375 4.832 1 97.88 87 ASN A O 1
ATOM 705 N N . LEU A 1 88 ? -4.418 15.812 5.262 1 98.44 88 LEU A N 1
ATOM 706 C CA . LEU A 1 88 ? -4.531 14.57 4.508 1 98.44 88 LEU A CA 1
ATOM 707 C C . LEU A 1 88 ? -5.508 13.609 5.184 1 98.44 88 LEU A C 1
ATOM 709 O O . LEU A 1 88 ? -6.312 12.961 4.512 1 98.44 88 LEU A O 1
ATOM 713 N N . ALA A 1 89 ? -5.473 13.562 6.457 1 98.62 89 ALA A N 1
ATOM 714 C CA . ALA A 1 89 ? -6.398 12.711 7.203 1 98.62 89 ALA A CA 1
ATOM 715 C C . ALA A 1 89 ? -7.844 13.133 6.957 1 98.62 89 ALA A C 1
ATOM 717 O O . ALA A 1 89 ? -8.719 12.281 6.75 1 98.62 89 ALA A O 1
ATOM 718 N N . LYS A 1 90 ? -8.07 14.422 6.988 1 98.25 90 LYS A N 1
ATOM 719 C CA . LYS A 1 90 ? -9.414 14.93 6.746 1 98.25 90 LYS A CA 1
ATOM 720 C C . LYS A 1 90 ? -9.891 14.586 5.336 1 98.25 90 LYS A C 1
ATOM 722 O O . LYS A 1 90 ? -11.047 14.211 5.137 1 98.25 90 LYS A O 1
ATOM 727 N N . PHE A 1 91 ? -9.031 14.734 4.422 1 98.5 91 PHE A N 1
ATOM 728 C CA . PHE A 1 91 ? -9.367 14.375 3.049 1 98.5 91 PHE A CA 1
ATOM 729 C C . PHE A 1 91 ? -9.727 12.898 2.945 1 98.5 91 PHE A C 1
ATOM 731 O O . PHE A 1 91 ? -10.727 12.539 2.318 1 98.5 91 PHE A O 1
ATOM 738 N N . ILE A 1 92 ? -8.883 12.031 3.514 1 98.69 92 ILE A N 1
ATOM 739 C CA . ILE A 1 92 ? -9.102 10.594 3.506 1 98.69 92 ILE A CA 1
ATOM 740 C C . ILE A 1 92 ? -10.469 10.273 4.105 1 98.69 92 ILE A C 1
ATOM 742 O O . ILE A 1 92 ? -11.234 9.492 3.539 1 98.69 92 ILE A O 1
ATOM 746 N N . ASP A 1 93 ? -10.766 10.93 5.191 1 98.19 93 ASP A N 1
ATOM 747 C CA . ASP A 1 93 ? -12.062 10.719 5.824 1 98.19 93 ASP A CA 1
ATOM 748 C C . ASP A 1 93 ? -13.203 11.148 4.906 1 98.19 93 ASP A C 1
ATOM 750 O O . ASP A 1 93 ? -14.227 10.469 4.824 1 98.19 93 ASP A O 1
ATOM 754 N N . GLU A 1 94 ? -13.062 12.219 4.305 1 97.62 94 GLU A N 1
ATOM 755 C CA . GLU A 1 94 ? -14.094 12.773 3.438 1 97.62 94 GLU A CA 1
ATOM 756 C C . GLU A 1 94 ? -14.422 11.828 2.285 1 97.62 94 GLU A C 1
ATOM 758 O O . GLU A 1 94 ? -15.594 11.57 1.991 1 97.62 94 GLU A O 1
ATOM 763 N N . ILE A 1 95 ? -13.414 11.289 1.682 1 97.94 95 ILE A N 1
ATOM 764 C CA . ILE A 1 95 ? -13.68 10.508 0.479 1 97.94 95 ILE A CA 1
ATOM 765 C C . ILE A 1 95 ? -14.055 9.078 0.863 1 97.94 95 ILE A C 1
ATOM 767 O O . ILE A 1 95 ? -14.602 8.328 0.046 1 97.94 95 ILE A O 1
ATOM 771 N N . TYR A 1 96 ? -13.68 8.648 1.993 1 97.25 96 TYR A N 1
ATOM 772 C CA . TYR A 1 96 ? -14.102 7.328 2.453 1 97.25 96 TYR A CA 1
ATOM 773 C C . TYR A 1 96 ? -15.602 7.305 2.742 1 97.25 96 TYR A C 1
ATOM 775 O O . TYR A 1 96 ? -16.25 6.27 2.594 1 97.25 96 TYR A O 1
ATOM 783 N N . LYS A 1 97 ? -16.281 8.414 3.182 1 88.94 97 LYS A N 1
ATOM 784 C CA . LYS A 1 97 ? -17.703 8.539 3.498 1 88.94 97 LYS A CA 1
ATOM 785 C C . LYS A 1 97 ? -18.547 8.562 2.229 1 88.94 97 LYS A C 1
ATOM 787 O O . LYS A 1 97 ? -19.766 8.359 2.279 1 88.94 97 LYS A O 1
ATOM 792 N N . GLN A 1 98 ? -17.922 8.719 1.105 1 77.75 98 GLN A N 1
ATOM 793 C CA . GLN A 1 98 ? -18.672 8.789 -0.15 1 77.75 98 GLN A CA 1
ATOM 794 C C . GLN A 1 98 ? -18.875 7.395 -0.741 1 77.75 98 GLN A C 1
ATOM 796 O O . GLN A 1 98 ? -18.016 6.531 -0.631 1 77.75 98 GLN A O 1
ATOM 801 N N . MET B 1 1 ? -9.828 -25.672 -12.664 1 55.72 1 MET B N 1
ATOM 802 C CA . MET B 1 1 ? -8.984 -26.594 -11.922 1 55.72 1 MET B CA 1
ATOM 803 C C . MET B 1 1 ? -8.594 -26 -10.57 1 55.72 1 MET B C 1
ATOM 805 O O . MET B 1 1 ? -8.477 -24.781 -10.43 1 55.72 1 MET B O 1
ATOM 809 N N . THR B 1 2 ? -8.711 -26.719 -9.492 1 74.62 2 THR B N 1
ATOM 810 C CA . THR B 1 2 ? -8.438 -26.266 -8.133 1 74.62 2 THR B CA 1
ATOM 811 C C . THR B 1 2 ? -6.977 -25.844 -7.988 1 74.62 2 THR B C 1
ATOM 813 O O . THR B 1 2 ? -6.078 -26.531 -8.492 1 74.62 2 THR B O 1
ATOM 816 N N . LEU B 1 3 ? -6.684 -24.641 -7.613 1 86.56 3 LEU B N 1
ATOM 817 C CA . LEU B 1 3 ? -5.336 -24.125 -7.438 1 86.56 3 LEU B CA 1
ATOM 818 C C . LEU B 1 3 ? -4.512 -25.031 -6.523 1 86.56 3 LEU B C 1
ATOM 820 O O . LEU B 1 3 ? -5.012 -25.5 -5.5 1 86.56 3 LEU B O 1
ATOM 824 N N . LYS B 1 4 ? -3.357 -25.531 -7.023 1 94.12 4 LYS B N 1
ATOM 825 C CA . LYS B 1 4 ? -2.496 -26.422 -6.258 1 94.12 4 LYS B CA 1
ATOM 826 C C . LYS B 1 4 ? -1.324 -25.672 -5.641 1 94.12 4 LYS B C 1
ATOM 828 O O . LYS B 1 4 ? -0.739 -24.781 -6.277 1 94.12 4 LYS B O 1
ATOM 833 N N . LYS B 1 5 ? -0.997 -26.188 -4.398 1 96.94 5 LYS B N 1
ATOM 834 C CA . LYS B 1 5 ? 0.22 -25.703 -3.758 1 96.94 5 LYS B CA 1
ATOM 835 C C . LYS B 1 5 ? 1.465 -26.234 -4.457 1 96.94 5 LYS B C 1
ATOM 837 O O . LYS B 1 5 ? 1.527 -27.422 -4.805 1 96.94 5 LYS B O 1
ATOM 842 N N . LEU B 1 6 ? 2.432 -25.391 -4.688 1 96.81 6 LEU B N 1
ATOM 843 C CA . LEU B 1 6 ? 3.701 -25.859 -5.234 1 96.81 6 LEU B CA 1
ATOM 844 C C . LEU B 1 6 ? 4.395 -26.812 -4.262 1 96.81 6 LEU B C 1
ATOM 846 O O . LEU B 1 6 ? 4.438 -26.547 -3.057 1 96.81 6 LEU B O 1
ATOM 850 N N . ASP B 1 7 ? 4.926 -27.875 -4.797 1 95.25 7 ASP B N 1
ATOM 851 C CA . ASP B 1 7 ? 5.758 -28.719 -3.947 1 95.25 7 ASP B CA 1
ATOM 852 C C . ASP B 1 7 ? 7.184 -28.172 -3.861 1 95.25 7 ASP B C 1
ATOM 854 O O . ASP B 1 7 ? 7.496 -27.141 -4.457 1 95.25 7 ASP B O 1
ATOM 858 N N . ALA B 1 8 ? 7.941 -28.797 -3.061 1 94.31 8 ALA B N 1
A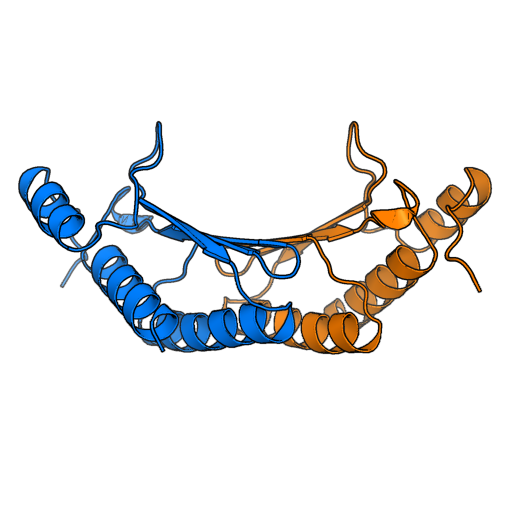TOM 859 C CA . ALA B 1 8 ? 9.281 -28.297 -2.773 1 94.31 8 ALA B CA 1
ATOM 860 C C . ALA B 1 8 ? 10.094 -28.125 -4.059 1 94.31 8 ALA B C 1
ATOM 862 O O . ALA B 1 8 ? 10.812 -27.141 -4.223 1 94.31 8 ALA B O 1
ATOM 863 N N . GLN B 1 9 ? 10.039 -29.062 -4.902 1 96.56 9 GLN B N 1
ATOM 864 C CA . GLN B 1 9 ? 10.805 -29 -6.145 1 96.56 9 GLN B CA 1
ATOM 865 C C 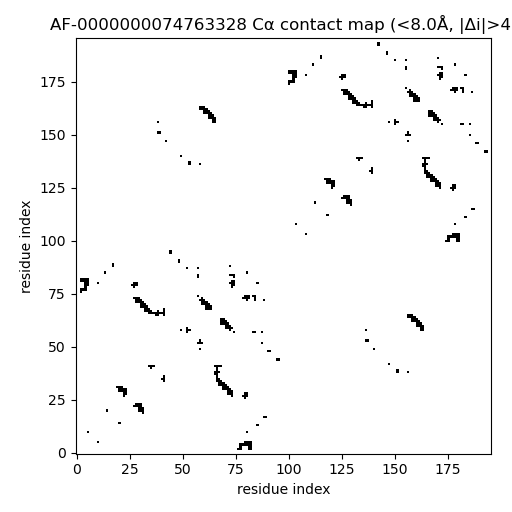. GLN B 1 9 ? 10.266 -27.906 -7.062 1 96.56 9 GLN B C 1
ATOM 867 O O . GLN B 1 9 ? 11.047 -27.156 -7.66 1 96.56 9 GLN B O 1
ATOM 872 N N . GLU B 1 10 ? 8.953 -27.781 -7.211 1 96.5 10 GLU B N 1
ATOM 873 C CA . GLU B 1 10 ? 8.336 -26.734 -8.023 1 96.5 10 GLU B CA 1
ATOM 874 C C . GLU B 1 10 ? 8.711 -25.344 -7.508 1 96.5 10 GLU B C 1
ATOM 876 O O . GLU B 1 10 ? 8.961 -24.438 -8.297 1 96.5 10 GLU B O 1
ATOM 881 N N . GLN B 1 11 ? 8.609 -25.234 -6.207 1 95.38 11 GLN B N 1
ATOM 882 C CA . GLN B 1 11 ? 8.984 -23.953 -5.59 1 95.38 11 GLN B CA 1
ATOM 883 C C . GLN B 1 11 ? 10.438 -23.609 -5.891 1 95.38 11 GLN B C 1
ATOM 885 O O . GLN B 1 11 ? 10.742 -22.469 -6.25 1 95.38 11 GLN B O 1
ATOM 890 N N . ALA B 1 12 ? 11.305 -24.578 -5.699 1 95 12 ALA B N 1
ATOM 891 C CA . ALA B 1 12 ? 12.719 -24.359 -5.984 1 95 12 ALA B CA 1
ATOM 892 C C . ALA B 1 12 ? 12.93 -23.953 -7.438 1 95 12 ALA B C 1
ATOM 894 O O . ALA B 1 12 ? 13.695 -23.031 -7.727 1 95 12 ALA B O 1
ATOM 895 N N . ASP B 1 13 ? 12.32 -24.625 -8.312 1 96.44 13 ASP B N 1
ATOM 896 C CA . ASP B 1 13 ? 12.422 -24.312 -9.734 1 96.44 13 ASP B CA 1
ATOM 897 C C . ASP B 1 13 ? 11.922 -22.891 -10.023 1 96.44 13 ASP B C 1
ATOM 899 O O . ASP B 1 13 ? 12.539 -22.156 -10.805 1 96.44 13 ASP B O 1
ATOM 903 N N . ALA B 1 14 ? 10.75 -22.547 -9.477 1 95.5 14 ALA B N 1
ATOM 904 C CA . ALA B 1 14 ? 10.195 -21.219 -9.664 1 95.5 14 ALA B CA 1
ATOM 905 C C . ALA B 1 14 ? 11.164 -20.141 -9.172 1 95.5 14 ALA B C 1
ATOM 907 O O . ALA B 1 14 ? 11.344 -19.109 -9.828 1 95.5 14 ALA B O 1
ATOM 908 N N . LEU B 1 15 ? 11.766 -20.391 -8.055 1 95.31 15 LEU B N 1
ATOM 909 C CA . LEU B 1 15 ? 12.617 -19.391 -7.41 1 95.31 15 LEU B CA 1
ATOM 910 C C . LEU B 1 15 ? 13.914 -19.203 -8.188 1 95.31 15 LEU B C 1
ATOM 912 O O . LEU B 1 15 ? 14.578 -18.172 -8.047 1 95.31 15 LEU B O 1
ATOM 916 N N . THR B 1 16 ? 14.305 -20.172 -9.031 1 96.31 16 THR B N 1
ATOM 917 C CA . THR B 1 16 ? 15.477 -20.016 -9.883 1 96.31 16 THR B CA 1
ATOM 918 C C . THR B 1 16 ? 15.25 -18.906 -10.906 1 96.31 16 THR B C 1
ATOM 920 O O . THR B 1 16 ? 16.219 -18.297 -11.375 1 96.31 16 THR B O 1
ATOM 923 N N . THR B 1 17 ? 13.969 -18.656 -11.219 1 95.12 17 THR B N 1
ATOM 924 C CA . THR B 1 17 ? 13.648 -17.625 -12.195 1 95.12 17 THR B CA 1
ATOM 925 C C . THR B 1 17 ? 13.266 -16.328 -11.5 1 95.12 17 THR B C 1
ATOM 927 O O . THR B 1 17 ? 13.109 -15.289 -12.156 1 95.12 17 THR B O 1
ATOM 930 N N . LEU B 1 18 ? 13.039 -16.422 -10.281 1 97.5 18 LEU B N 1
ATOM 931 C CA . LEU B 1 18 ? 12.641 -15.281 -9.469 1 97.5 18 LEU B CA 1
ATOM 932 C C . LEU B 1 18 ? 13.758 -14.867 -8.516 1 97.5 18 LEU B C 1
ATOM 934 O O . LEU B 1 18 ? 13.539 -14.766 -7.309 1 97.5 18 LEU B O 1
ATOM 938 N N . LYS B 1 19 ? 14.844 -14.484 -9.07 1 95.94 19 LYS B N 1
ATOM 939 C CA . LYS B 1 19 ? 16.094 -14.289 -8.344 1 95.94 19 LYS B CA 1
ATOM 940 C C . LYS B 1 19 ? 16 -13.078 -7.418 1 95.94 19 LYS B C 1
ATOM 942 O O . LYS B 1 19 ? 16.75 -12.984 -6.441 1 95.94 19 LYS B O 1
ATOM 947 N N . GLU B 1 20 ? 15.102 -12.148 -7.719 1 97.5 20 GLU B N 1
ATOM 948 C CA . GLU B 1 20 ? 15.008 -10.922 -6.934 1 97.5 20 GLU B CA 1
ATOM 949 C C . GLU B 1 20 ? 14.031 -11.078 -5.773 1 97.5 20 GLU B C 1
ATOM 951 O O . GLU B 1 20 ? 13.828 -10.148 -4.992 1 97.5 20 GLU B O 1
ATOM 956 N N . TRP B 1 21 ? 13.383 -12.211 -5.734 1 98.25 21 TRP B N 1
ATOM 957 C CA . TRP B 1 21 ? 12.414 -12.516 -4.684 1 98.25 21 TRP B CA 1
ATOM 958 C C . TRP B 1 21 ? 13.039 -13.406 -3.613 1 98.25 21 TRP B C 1
ATOM 960 O O . TRP B 1 21 ? 13.859 -14.281 -3.924 1 98.25 21 TRP B O 1
ATOM 970 N N . SER B 1 22 ? 12.602 -13.234 -2.428 1 97.31 22 SER B N 1
ATOM 971 C CA . SER B 1 22 ? 13.086 -14.039 -1.311 1 97.31 22 SER B CA 1
ATOM 972 C C . SER B 1 22 ? 11.93 -14.703 -0.572 1 97.31 22 SER B C 1
ATOM 974 O O . SER B 1 22 ? 10.836 -14.148 -0.486 1 97.31 22 SER B O 1
ATOM 976 N N . LEU B 1 23 ? 12.234 -15.805 -0.021 1 96.06 23 LEU B N 1
ATOM 977 C CA . LEU B 1 23 ? 11.258 -16.438 0.863 1 96.06 23 LEU B CA 1
ATOM 978 C C . LEU B 1 23 ? 11.102 -15.641 2.156 1 96.06 23 LEU B C 1
ATOM 980 O O . LEU B 1 23 ? 12.078 -15.078 2.664 1 96.06 23 LEU B O 1
ATOM 984 N N . VAL B 1 24 ? 9.898 -15.648 2.646 1 96.38 24 VAL B N 1
ATOM 985 C CA . VAL B 1 24 ? 9.633 -14.961 3.904 1 96.38 24 VAL B CA 1
ATOM 986 C C . VAL B 1 24 ? 9.867 -15.914 5.074 1 96.38 24 VAL B C 1
ATOM 988 O O . VAL B 1 24 ? 9.414 -17.062 5.055 1 96.38 24 VAL B O 1
ATOM 991 N N . ASP B 1 25 ? 10.5 -15.414 6.035 1 93.81 25 ASP B N 1
ATOM 992 C CA . ASP B 1 25 ? 10.758 -16.234 7.215 1 93.81 25 ASP B CA 1
ATOM 993 C C . ASP B 1 25 ? 9.461 -16.547 7.957 1 93.81 25 ASP B C 1
ATOM 995 O O . ASP B 1 25 ? 8.656 -15.648 8.227 1 93.81 25 ASP B O 1
ATOM 999 N N . GLY B 1 26 ? 9.242 -17.859 8.234 1 92.06 26 GLY B N 1
ATOM 1000 C CA . GLY B 1 26 ? 8.117 -18.266 9.062 1 92.06 26 GLY B CA 1
ATOM 1001 C C . GLY B 1 26 ? 6.809 -18.344 8.305 1 92.06 26 GLY B C 1
ATOM 1002 O O . GLY B 1 26 ? 5.754 -18.594 8.891 1 92.06 26 GLY B O 1
ATOM 1003 N N . ARG B 1 27 ? 6.875 -17.922 7.078 1 90.94 27 ARG B N 1
ATOM 1004 C CA . ARG B 1 27 ? 5.68 -17.953 6.242 1 90.94 27 ARG B CA 1
ATOM 1005 C C . ARG B 1 27 ? 6.012 -18.391 4.82 1 90.94 27 ARG B C 1
ATOM 1007 O O . ARG B 1 27 ? 7.055 -18.016 4.277 1 90.94 27 ARG B O 1
ATOM 1014 N N . GLU B 1 28 ? 5.18 -19.266 4.242 1 94.38 28 GLU B N 1
ATOM 1015 C CA . GLU B 1 28 ? 5.395 -19.672 2.857 1 94.38 28 GLU B CA 1
ATOM 1016 C C . GLU B 1 28 ? 4.945 -18.578 1.885 1 94.38 28 GLU B C 1
ATOM 1018 O O . GLU B 1 28 ? 3.828 -18.625 1.366 1 94.38 28 GLU B O 1
ATOM 1023 N N . ALA B 1 29 ? 5.672 -17.719 1.692 1 98.06 29 ALA B N 1
ATOM 1024 C CA . ALA B 1 29 ? 5.461 -16.562 0.831 1 98.06 29 ALA B CA 1
ATOM 1025 C C . ALA B 1 29 ? 6.777 -16.062 0.241 1 98.06 29 ALA B C 1
ATOM 1027 O O . ALA B 1 29 ? 7.855 -16.453 0.693 1 98.06 29 ALA B O 1
ATOM 1028 N N . ILE B 1 30 ? 6.672 -15.297 -0.768 1 98.31 30 ILE B N 1
ATOM 1029 C CA . ILE B 1 30 ? 7.852 -14.633 -1.324 1 98.31 30 ILE B CA 1
ATOM 1030 C C . ILE B 1 30 ? 7.68 -13.117 -1.245 1 98.31 30 ILE B C 1
ATOM 1032 O O . ILE B 1 30 ? 6.555 -12.609 -1.283 1 98.31 30 ILE B O 1
ATOM 1036 N N . LYS B 1 31 ? 8.789 -12.438 -1.133 1 98.69 31 LYS B N 1
ATOM 1037 C CA . LYS B 1 31 ? 8.758 -10.992 -0.938 1 98.69 31 LYS B CA 1
ATOM 1038 C C . LYS B 1 31 ? 9.82 -10.305 -1.789 1 98.69 31 LYS B C 1
ATOM 1040 O O . LYS B 1 31 ? 10.859 -10.891 -2.088 1 98.69 31 LYS B O 1
ATOM 1045 N N . ARG B 1 32 ? 9.539 -9.094 -2.188 1 98.62 32 ARG B N 1
ATOM 1046 C CA . ARG B 1 32 ? 10.453 -8.242 -2.936 1 98.62 32 ARG B CA 1
ATOM 1047 C C . ARG B 1 32 ? 10.211 -6.77 -2.609 1 98.62 32 ARG B C 1
ATOM 1049 O O . ARG B 1 32 ? 9.07 -6.34 -2.455 1 98.62 32 ARG B O 1
ATOM 1056 N N . THR B 1 33 ? 11.273 -6.023 -2.453 1 98.75 33 THR B N 1
ATOM 1057 C CA . THR B 1 33 ? 11.211 -4.578 -2.268 1 98.75 33 THR B CA 1
ATOM 1058 C C . THR B 1 33 ? 11.727 -3.85 -3.504 1 98.75 33 THR B C 1
ATOM 1060 O O . THR B 1 33 ? 12.773 -4.195 -4.043 1 98.75 33 THR B O 1
ATOM 1063 N N . LEU B 1 34 ? 10.953 -2.904 -3.99 1 98.75 34 LEU B N 1
ATOM 1064 C CA . LEU B 1 34 ? 11.289 -2.121 -5.176 1 98.75 34 LEU B CA 1
ATOM 1065 C C . LEU B 1 34 ? 11.391 -0.638 -4.836 1 98.75 34 LEU B C 1
ATOM 1067 O O . LEU B 1 34 ? 10.602 -0.126 -4.031 1 98.75 34 LEU B O 1
ATOM 1071 N N . VAL B 1 35 ? 12.305 0.062 -5.48 1 98.62 35 VAL B N 1
ATOM 1072 C CA . VAL B 1 35 ? 12.516 1.49 -5.27 1 98.62 35 VAL B CA 1
ATOM 1073 C C . VAL B 1 35 ? 12.422 2.229 -6.602 1 98.62 35 VAL B C 1
ATOM 1075 O O . VAL B 1 35 ? 12.961 1.766 -7.613 1 98.62 35 VAL B O 1
ATOM 1078 N N . PHE B 1 36 ? 11.742 3.359 -6.562 1 98.62 36 PHE B N 1
ATOM 1079 C CA . PHE B 1 36 ? 11.469 4.148 -7.762 1 98.62 36 PHE B CA 1
ATOM 1080 C C . PHE B 1 36 ? 12.031 5.555 -7.621 1 98.62 36 PHE B C 1
ATOM 1082 O O . PHE B 1 36 ? 12.57 5.914 -6.57 1 98.62 36 PHE B O 1
ATOM 1089 N N . LYS B 1 37 ? 11.938 6.305 -8.672 1 97.94 37 LYS B N 1
ATOM 1090 C CA . LYS B 1 37 ? 12.461 7.664 -8.688 1 97.94 37 LYS B CA 1
ATOM 1091 C C . LYS B 1 37 ? 11.68 8.57 -7.742 1 97.94 37 LYS B C 1
ATOM 1093 O O . LYS B 1 37 ? 12.258 9.406 -7.055 1 97.94 37 LYS B O 1
ATOM 1098 N N . ASP B 1 38 ? 10.406 8.469 -7.738 1 97.88 38 ASP B N 1
ATOM 1099 C CA . ASP B 1 38 ? 9.516 9.281 -6.91 1 97.88 38 ASP B CA 1
ATOM 1100 C C . ASP B 1 38 ? 8.195 8.555 -6.648 1 97.88 38 ASP B C 1
ATOM 1102 O O . ASP B 1 38 ? 8.031 7.395 -7.031 1 97.88 38 ASP B O 1
ATOM 1106 N N . PHE B 1 39 ? 7.359 9.234 -5.949 1 98.19 39 PHE B N 1
ATOM 1107 C CA . PHE B 1 39 ? 6.074 8.656 -5.578 1 98.19 39 PHE B CA 1
ATOM 1108 C C . PHE B 1 39 ? 5.227 8.383 -6.816 1 98.19 39 PHE B C 1
ATOM 1110 O O . PHE B 1 39 ? 4.543 7.363 -6.891 1 98.19 39 PHE B O 1
ATOM 1117 N N . ASN B 1 40 ? 5.238 9.297 -7.77 1 97.56 40 ASN B N 1
ATOM 1118 C CA . ASN B 1 40 ? 4.461 9.148 -8.992 1 97.56 40 ASN B CA 1
ATOM 1119 C C . ASN B 1 40 ? 4.836 7.867 -9.742 1 97.56 40 ASN B C 1
ATOM 1121 O O . ASN B 1 40 ? 3.957 7.109 -10.164 1 97.56 40 ASN B O 1
ATOM 1125 N N . ALA B 1 41 ? 6.066 7.609 -9.844 1 98.12 41 ALA B N 1
ATOM 1126 C CA . ALA B 1 41 ? 6.539 6.395 -10.508 1 98.12 41 ALA B CA 1
ATOM 1127 C C . ALA B 1 41 ? 6.137 5.148 -9.719 1 98.12 41 ALA B C 1
ATOM 1129 O O . ALA B 1 41 ? 5.715 4.148 -10.305 1 98.12 41 ALA B O 1
ATOM 1130 N N . ALA B 1 42 ? 6.309 5.176 -8.406 1 98.56 42 ALA B N 1
ATOM 1131 C CA . ALA B 1 42 ? 5.945 4.043 -7.562 1 98.56 42 ALA B CA 1
ATOM 1132 C C . ALA B 1 42 ? 4.461 3.713 -7.691 1 98.56 42 ALA B C 1
ATOM 1134 O O . ALA B 1 42 ? 4.094 2.559 -7.918 1 98.56 42 ALA B O 1
ATOM 1135 N N . PHE B 1 43 ? 3.615 4.734 -7.57 1 98.56 43 PHE B N 1
ATOM 1136 C CA . PHE B 1 43 ? 2.18 4.488 -7.594 1 98.56 43 PHE B CA 1
ATOM 1137 C C . PHE B 1 43 ? 1.723 4.09 -8.992 1 98.56 43 PHE B C 1
ATOM 1139 O O . PHE B 1 43 ? 0.799 3.289 -9.148 1 98.56 43 PHE B O 1
ATOM 1146 N N . GLY B 1 44 ? 2.412 4.676 -10.016 1 98.38 44 GLY B N 1
ATOM 1147 C CA . GLY B 1 44 ? 2.148 4.203 -11.367 1 98.38 44 GLY B CA 1
ATOM 1148 C C . GLY B 1 44 ? 2.422 2.719 -11.539 1 98.38 44 GLY B C 1
ATOM 1149 O O . GLY B 1 44 ? 1.628 2.004 -12.156 1 98.38 44 GLY B O 1
ATOM 1150 N N . PHE B 1 45 ? 3.518 2.273 -11.039 1 98.75 45 PHE B N 1
ATOM 1151 C CA . PHE B 1 45 ? 3.859 0.856 -11.047 1 98.75 45 PHE B CA 1
ATOM 1152 C C . PHE B 1 45 ? 2.803 0.04 -10.312 1 98.75 45 PHE B C 1
ATOM 1154 O O . PHE B 1 45 ? 2.338 -0.984 -10.812 1 98.75 45 PHE B O 1
ATOM 1161 N N . MET B 1 46 ? 2.389 0.509 -9.117 1 98.81 46 MET B N 1
ATOM 1162 C CA . MET B 1 46 ? 1.375 -0.191 -8.336 1 98.81 46 MET B CA 1
ATOM 1163 C C . MET B 1 46 ? 0.065 -0.295 -9.109 1 98.81 46 MET B C 1
ATOM 1165 O O . MET B 1 46 ? -0.628 -1.312 -9.031 1 98.81 46 MET B O 1
ATOM 1169 N N . THR B 1 47 ? -0.231 0.75 -9.836 1 98.62 47 THR B N 1
ATOM 1170 C CA . THR B 1 47 ? -1.456 0.758 -10.625 1 98.62 47 THR B CA 1
ATOM 1171 C C . THR B 1 47 ? -1.418 -0.332 -11.695 1 98.62 47 THR B C 1
ATOM 1173 O O . THR B 1 47 ? -2.393 -1.064 -11.875 1 98.62 47 THR B O 1
ATOM 1176 N N . ARG B 1 48 ? -0.329 -0.463 -12.375 1 98.5 48 ARG B N 1
ATOM 1177 C CA . ARG B 1 48 ? -0.198 -1.505 -13.391 1 98.5 48 ARG B CA 1
ATOM 1178 C C . ARG B 1 48 ? -0.313 -2.893 -12.766 1 98.5 48 ARG B C 1
ATOM 1180 O O . ARG B 1 48 ? -0.962 -3.777 -13.328 1 98.5 48 ARG B O 1
ATOM 1187 N N . VAL B 1 49 ? 0.317 -3.066 -11.648 1 98.75 49 VAL B N 1
ATOM 1188 C CA . VAL B 1 49 ? 0.234 -4.348 -10.953 1 98.75 49 VAL B CA 1
ATOM 1189 C C . VAL B 1 49 ? -1.209 -4.613 -10.531 1 98.75 49 VAL B C 1
ATOM 1191 O O . VAL B 1 49 ? -1.707 -5.734 -10.664 1 98.75 49 VAL B O 1
ATOM 1194 N N . ALA B 1 50 ? -1.891 -3.598 -10 1 98.69 50 ALA B N 1
ATOM 1195 C CA . ALA B 1 50 ? -3.262 -3.732 -9.516 1 98.69 50 ALA B CA 1
ATOM 1196 C C . ALA B 1 50 ? -4.195 -4.188 -10.633 1 98.69 50 ALA B C 1
ATOM 1198 O O . ALA B 1 50 ? -5.074 -5.023 -10.414 1 98.69 50 ALA B O 1
ATOM 1199 N N . LEU B 1 51 ? -4.027 -3.604 -11.812 1 97.81 51 LEU B N 1
ATOM 1200 C CA . LEU B 1 51 ? -4.855 -3.971 -12.953 1 97.81 51 LEU B CA 1
ATOM 1201 C C . LEU B 1 51 ? -4.672 -5.441 -13.312 1 97.81 51 LEU B C 1
ATOM 1203 O O . LEU B 1 51 ? -5.648 -6.164 -13.523 1 97.81 51 LEU B O 1
ATOM 1207 N N . TYR B 1 52 ? -3.465 -5.906 -13.336 1 98.06 52 TYR B N 1
ATOM 1208 C CA . TYR B 1 52 ? -3.184 -7.312 -13.609 1 98.06 52 TYR B CA 1
ATOM 1209 C C . TYR B 1 52 ? -3.756 -8.203 -12.516 1 98.06 52 TYR B C 1
ATOM 1211 O O . TYR B 1 52 ? -4.395 -9.219 -12.805 1 98.06 52 TYR B O 1
ATOM 1219 N N . ALA B 1 53 ? -3.49 -7.852 -11.258 1 97.88 53 ALA B N 1
ATOM 1220 C CA . ALA B 1 53 ? -3.902 -8.633 -10.094 1 97.88 53 ALA B CA 1
ATOM 1221 C C . ALA B 1 53 ? -5.414 -8.844 -10.086 1 97.88 53 ALA B C 1
ATOM 1223 O O . ALA B 1 53 ? -5.891 -9.945 -9.805 1 97.88 53 ALA B O 1
ATOM 1224 N N . ASP B 1 54 ? -6.121 -7.77 -10.383 1 96.19 54 ASP B N 1
ATOM 1225 C CA . ASP B 1 54 ? -7.578 -7.844 -10.391 1 96.19 54 ASP B CA 1
ATOM 1226 C C . ASP B 1 54 ? -8.078 -8.766 -11.508 1 96.19 54 ASP B C 1
ATOM 1228 O O . ASP B 1 54 ? -8.977 -9.578 -11.289 1 96.19 54 ASP B O 1
ATOM 1232 N N . LYS B 1 55 ? -7.5 -8.672 -12.68 1 95.69 55 LYS B N 1
ATOM 1233 C CA . LYS B 1 55 ? -7.859 -9.523 -13.812 1 95.69 55 LYS B CA 1
ATOM 1234 C C . LYS B 1 55 ? -7.559 -10.992 -13.523 1 95.69 55 LYS B C 1
ATOM 1236 O O . LYS B 1 55 ? -8.359 -11.867 -13.844 1 95.69 55 LYS B O 1
ATOM 1241 N N . ALA B 1 56 ? -6.508 -11.25 -12.891 1 95.75 56 ALA B N 1
ATOM 1242 C CA . ALA B 1 56 ? -6.047 -12.602 -12.594 1 95.75 56 ALA B CA 1
ATOM 1243 C C . ALA B 1 56 ? -6.684 -13.133 -11.312 1 95.75 56 ALA B C 1
ATOM 1245 O O . ALA B 1 56 ? -6.492 -14.297 -10.953 1 95.75 56 ALA B O 1
ATOM 1246 N N . ASP B 1 57 ? -7.316 -12.203 -10.562 1 95.31 57 ASP B N 1
ATOM 1247 C CA . ASP B 1 57 ? -7.945 -12.516 -9.281 1 95.31 57 ASP B CA 1
ATOM 1248 C C . ASP B 1 57 ? -6.926 -13.062 -8.289 1 95.31 57 ASP B C 1
ATOM 1250 O O . ASP B 1 57 ? -7.156 -14.102 -7.664 1 95.31 57 ASP B O 1
ATOM 1254 N N . HIS B 1 58 ? -5.859 -12.516 -8.227 1 97.56 58 HIS B N 1
ATOM 1255 C CA . HIS B 1 58 ? -4.77 -12.773 -7.289 1 97.56 58 HIS B CA 1
ATOM 1256 C C . HIS B 1 58 ? -4.078 -11.477 -6.871 1 97.56 58 HIS B C 1
ATOM 1258 O O . HIS B 1 58 ? -3.361 -10.867 -7.668 1 97.56 58 HIS B O 1
ATOM 1264 N N . HIS B 1 59 ? -4.312 -11.148 -5.645 1 98.25 59 HIS B N 1
ATOM 1265 C CA . HIS B 1 59 ? -3.93 -9.82 -5.188 1 98.25 59 HIS B CA 1
ATOM 1266 C C . HIS B 1 59 ? -2.721 -9.875 -4.262 1 98.25 59 HIS B C 1
ATOM 1268 O O . HIS B 1 59 ? -2.613 -10.781 -3.434 1 98.25 59 HIS B O 1
ATOM 1274 N N . PRO B 1 60 ? -1.847 -8.953 -4.344 1 98.44 60 PRO B N 1
ATOM 1275 C CA . PRO B 1 60 ? -0.673 -8.891 -3.471 1 98.44 60 PRO B CA 1
ATOM 1276 C C . PRO B 1 60 ? -1.008 -8.375 -2.07 1 98.44 60 PRO B C 1
ATOM 1278 O O . PRO B 1 60 ? -2.104 -7.855 -1.845 1 98.44 60 PRO B O 1
ATOM 1281 N N . GLU B 1 61 ? -0.153 -8.609 -1.176 1 98.19 61 GLU B N 1
ATOM 1282 C CA . GLU B 1 61 ? 0.055 -7.836 0.046 1 98.19 61 GLU B CA 1
ATOM 1283 C C . GLU B 1 61 ? 1.199 -6.84 -0.117 1 98.19 61 GLU B C 1
ATOM 1285 O O . GLU B 1 61 ? 2.332 -7.23 -0.411 1 98.19 61 GLU B O 1
ATOM 1290 N N . TRP B 1 62 ? 0.907 -5.559 0.071 1 98.5 62 TRP B N 1
ATOM 1291 C CA . TRP B 1 62 ? 2.023 -4.676 -0.252 1 98.5 62 TRP B CA 1
ATOM 1292 C C . TRP B 1 62 ? 1.999 -3.426 0.621 1 98.5 62 TRP B C 1
ATOM 1294 O O . TRP B 1 62 ? 0.941 -3.025 1.113 1 98.5 62 TRP B O 1
ATOM 1304 N N . PHE B 1 63 ? 3.148 -2.953 0.89 1 98.69 63 PHE B N 1
ATOM 1305 C CA . PHE B 1 63 ? 3.463 -1.778 1.694 1 98.69 63 PHE B CA 1
ATOM 1306 C C . PHE B 1 63 ? 4.195 -0.733 0.864 1 98.69 63 PHE B C 1
ATOM 1308 O O . PHE B 1 63 ? 5.133 -1.061 0.131 1 98.69 63 PHE B O 1
ATOM 1315 N N . ASN B 1 64 ? 3.697 0.517 0.935 1 98.81 64 ASN B N 1
ATOM 1316 C CA . ASN B 1 64 ? 4.289 1.604 0.162 1 98.81 64 ASN B CA 1
ATOM 1317 C C . ASN B 1 64 ? 4.582 2.818 1.036 1 98.81 64 ASN B C 1
ATOM 1319 O O . ASN B 1 64 ? 3.725 3.256 1.806 1 98.81 64 ASN B O 1
ATOM 1323 N N . VAL B 1 65 ? 5.793 3.326 0.994 1 98 65 VAL B N 1
ATOM 1324 C CA . VAL B 1 65 ? 6.242 4.594 1.561 1 98 65 VAL B CA 1
ATOM 1325 C C . VAL B 1 65 ? 6.973 5.406 0.495 1 98 65 VAL B C 1
ATOM 1327 O O . VAL B 1 65 ? 8.086 5.062 0.102 1 98 65 VAL B O 1
ATOM 1330 N N . TYR B 1 66 ? 6.336 6.453 0.095 1 97.31 66 TYR B N 1
ATOM 1331 C CA . TYR B 1 66 ? 6.848 7.34 -0.943 1 97.31 66 TYR B CA 1
ATOM 1332 C C . TYR B 1 66 ? 7.27 6.551 -2.176 1 97.31 66 TYR B C 1
ATOM 1334 O O . TYR B 1 66 ? 6.426 6.02 -2.902 1 97.31 66 TYR B O 1
ATOM 1342 N N . ASN B 1 67 ? 8.586 6.375 -2.4 1 98.38 67 ASN B N 1
ATOM 1343 C CA . ASN B 1 67 ? 9.047 5.793 -3.654 1 98.38 67 ASN B CA 1
ATOM 1344 C C . ASN B 1 67 ? 9.414 4.32 -3.49 1 98.38 67 ASN B C 1
ATOM 1346 O O . ASN B 1 67 ? 10.062 3.736 -4.363 1 98.38 67 ASN B O 1
ATOM 1350 N N . ARG B 1 68 ? 9.047 3.744 -2.332 1 98.75 68 ARG B N 1
ATOM 1351 C CA . ARG B 1 68 ? 9.383 2.357 -2.031 1 98.75 68 ARG B CA 1
ATOM 1352 C C . ARG B 1 68 ? 8.125 1.498 -1.937 1 98.75 68 ARG B C 1
ATOM 1354 O O . ARG B 1 68 ? 7.141 1.896 -1.31 1 98.75 68 ARG B O 1
ATOM 1361 N N . VAL B 1 69 ? 8.164 0.316 -2.596 1 98.88 69 VAL B N 1
ATOM 1362 C CA . VAL B 1 69 ? 7.066 -0.641 -2.561 1 98.88 69 VAL B CA 1
ATOM 1363 C C . VAL B 1 69 ? 7.586 -2.01 -2.125 1 98.88 69 VAL B C 1
ATOM 1365 O O . VAL B 1 69 ? 8.492 -2.566 -2.752 1 98.88 69 VAL B O 1
ATOM 1368 N N . GLU B 1 70 ? 7.078 -2.498 -1.075 1 98.88 70 GLU B N 1
ATOM 1369 C CA . GLU B 1 70 ? 7.336 -3.865 -0.635 1 98.88 70 GLU B CA 1
ATOM 1370 C C . GLU B 1 70 ? 6.152 -4.777 -0.954 1 98.88 70 GLU B C 1
ATOM 1372 O O . GLU B 1 70 ? 5.02 -4.492 -0.565 1 98.88 70 GLU B O 1
ATOM 1377 N N . ILE B 1 71 ? 6.438 -5.871 -1.645 1 98.88 71 ILE B N 1
ATOM 1378 C CA . ILE B 1 71 ? 5.375 -6.758 -2.111 1 98.88 71 ILE B CA 1
ATOM 1379 C C . ILE B 1 71 ? 5.582 -8.156 -1.542 1 98.88 71 ILE B C 1
ATOM 1381 O O . ILE B 1 71 ? 6.695 -8.688 -1.569 1 98.88 71 ILE B O 1
ATOM 1385 N N . THR B 1 72 ? 4.57 -8.703 -1.004 1 98.75 72 THR B N 1
ATOM 1386 C CA . THR B 1 72 ? 4.535 -10.094 -0.562 1 98.75 72 THR B CA 1
ATOM 1387 C C . THR B 1 72 ? 3.443 -10.867 -1.292 1 98.75 72 THR B C 1
ATOM 1389 O O . THR B 1 72 ? 2.318 -10.383 -1.431 1 98.75 72 THR B O 1
ATOM 1392 N N . LEU B 1 73 ? 3.826 -12.07 -1.769 1 98.62 73 LEU B N 1
ATOM 1393 C CA . LEU B 1 73 ? 2.895 -12.914 -2.516 1 98.62 73 LEU B CA 1
ATOM 1394 C C . LEU B 1 73 ? 2.756 -14.281 -1.865 1 98.62 73 LEU B C 1
ATOM 1396 O O . LEU B 1 73 ? 3.758 -14.914 -1.516 1 98.62 73 LEU B O 1
ATOM 1400 N N . ALA B 1 74 ? 1.581 -14.688 -1.708 1 97.88 74 ALA B N 1
ATOM 1401 C CA . ALA B 1 74 ? 1.186 -16.016 -1.269 1 97.88 74 ALA B CA 1
ATOM 1402 C C . ALA B 1 74 ? -0.257 -16.328 -1.665 1 97.88 74 ALA B C 1
ATOM 1404 O O . ALA B 1 74 ? -1.035 -15.414 -1.945 1 97.88 74 ALA B O 1
ATOM 1405 N N . THR B 1 75 ? -0.599 -17.531 -1.707 1 96.94 75 THR B N 1
ATOM 1406 C CA . THR B 1 75 ? -1.969 -17.953 -1.989 1 96.94 75 THR B CA 1
ATOM 1407 C C . THR B 1 75 ? -2.633 -18.516 -0.736 1 96.94 75 THR B C 1
ATOM 1409 O O . THR B 1 75 ? -2.305 -19.609 -0.294 1 96.94 75 THR B O 1
ATOM 1412 N N . HIS B 1 76 ? -3.6 -17.766 -0.24 1 91.81 76 HIS B N 1
ATOM 1413 C CA . HIS B 1 76 ? -4.266 -18.109 1.013 1 91.81 76 HIS B CA 1
ATOM 1414 C C . HIS B 1 76 ? -4.965 -19.469 0.916 1 91.81 76 HIS B C 1
ATOM 1416 O O . HIS B 1 76 ? -4.879 -20.281 1.838 1 91.81 76 HIS B O 1
ATOM 1422 N N . ASP B 1 77 ? -5.523 -19.781 -0.211 1 91.25 77 ASP B N 1
ATOM 1423 C CA . ASP B 1 77 ? -6.348 -20.969 -0.394 1 91.25 77 ASP B CA 1
ATOM 1424 C C . ASP B 1 77 ? -5.512 -22.234 -0.27 1 91.25 77 ASP B C 1
ATOM 1426 O O . ASP B 1 77 ? -6.031 -23.297 0.095 1 91.25 77 ASP B O 1
ATOM 1430 N N . VAL B 1 78 ? -4.285 -22.219 -0.555 1 94.12 78 VAL B N 1
ATOM 1431 C CA . VAL B 1 78 ? -3.451 -23.406 -0.542 1 94.12 78 VAL B CA 1
ATOM 1432 C C . VAL B 1 78 ? -2.461 -23.344 0.62 1 94.12 78 VAL B C 1
ATOM 1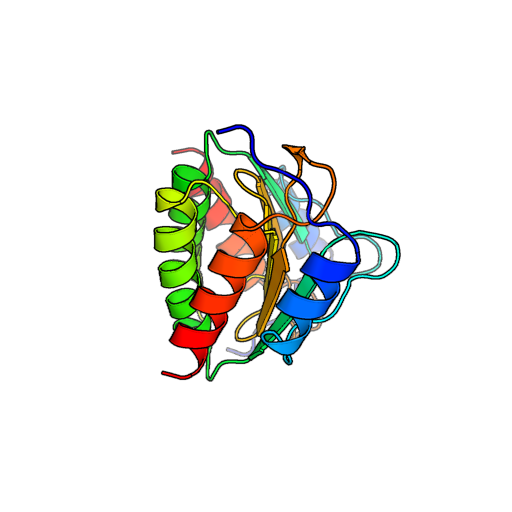434 O O . VAL B 1 78 ? -1.626 -24.234 0.787 1 94.12 78 VAL B O 1
ATOM 1437 N N . GLN B 1 79 ? -2.533 -22.219 1.334 1 92.06 79 GLN B N 1
ATOM 1438 C CA . GLN B 1 79 ? -1.661 -21.984 2.479 1 92.06 79 GLN B CA 1
ATOM 1439 C C . GLN B 1 79 ? -0.191 -22.047 2.076 1 92.06 79 GLN B C 1
ATOM 1441 O O . GLN B 1 79 ? 0.601 -22.75 2.719 1 92.06 79 GLN B O 1
ATOM 1446 N N . GLY B 1 80 ? 0.127 -21.375 1.034 1 95.94 80 GLY B N 1
ATOM 1447 C CA . GLY B 1 80 ? 1.475 -21.375 0.486 1 95.94 80 GLY B CA 1
ATOM 1448 C C . GLY B 1 80 ? 1.566 -20.719 -0.874 1 95.94 80 GLY B C 1
ATOM 1449 O O . GLY B 1 80 ? 0.872 -19.734 -1.138 1 95.94 80 GLY B O 1
ATOM 1450 N N . LEU B 1 81 ? 2.535 -21.234 -1.626 1 97.44 81 LEU B N 1
ATOM 1451 C CA . LEU B 1 81 ? 2.746 -20.672 -2.955 1 97.44 81 LEU B CA 1
ATOM 1452 C C . LEU B 1 81 ? 2.035 -21.5 -4.016 1 97.44 81 LEU B C 1
ATOM 1454 O O . LEU B 1 81 ? 2.002 -22.734 -3.93 1 97.44 81 LEU B O 1
ATOM 1458 N N . SER B 1 82 ? 1.504 -20.859 -4.992 1 97.62 82 SER B N 1
ATOM 1459 C CA . SER B 1 82 ? 0.926 -21.484 -6.18 1 97.62 82 SER B CA 1
ATOM 1460 C C . SER B 1 82 ? 1.458 -20.844 -7.457 1 97.62 82 SER B C 1
ATOM 1462 O O . SER B 1 82 ? 2.25 -19.906 -7.398 1 97.62 82 SER B O 1
ATOM 1464 N N . VAL B 1 83 ? 0.976 -21.344 -8.555 1 96.62 83 VAL B N 1
ATOM 1465 C CA . VAL B 1 83 ? 1.408 -20.828 -9.844 1 96.62 83 VAL B CA 1
ATOM 1466 C C . VAL B 1 83 ? 0.965 -19.375 -9.992 1 96.62 83 VAL B C 1
ATOM 1468 O O . VAL B 1 83 ? 1.629 -18.578 -10.664 1 96.62 83 VAL B O 1
ATOM 1471 N N . ARG B 1 84 ? -0.09 -18.953 -9.289 1 97.38 84 ARG B N 1
ATOM 1472 C CA . ARG B 1 84 ? -0.56 -17.578 -9.367 1 97.38 84 ARG B CA 1
ATOM 1473 C C . ARG B 1 84 ? 0.465 -16.625 -8.773 1 97.38 84 ARG B C 1
ATOM 1475 O O . ARG B 1 84 ? 0.631 -15.5 -9.266 1 97.38 84 ARG B O 1
ATOM 1482 N N . ASP B 1 85 ? 1.083 -17.047 -7.734 1 98.19 85 ASP B N 1
ATOM 1483 C CA . ASP B 1 85 ? 2.135 -16.234 -7.133 1 98.19 85 ASP B CA 1
ATOM 1484 C C . ASP B 1 85 ? 3.316 -16.062 -8.086 1 98.19 85 ASP B C 1
ATOM 1486 O O . ASP B 1 85 ? 3.846 -14.969 -8.25 1 98.19 85 ASP B O 1
ATOM 1490 N N . VAL B 1 86 ? 3.674 -17.156 -8.703 1 98.06 86 VAL B N 1
ATOM 1491 C CA . VAL B 1 86 ? 4.801 -17.156 -9.633 1 98.06 86 VAL B CA 1
ATOM 1492 C C . VAL B 1 86 ? 4.484 -16.25 -10.828 1 98.06 86 VAL B C 1
ATOM 1494 O O . VAL B 1 86 ? 5.312 -15.438 -11.234 1 98.06 86 VAL B O 1
ATOM 1497 N N . ASN B 1 87 ? 3.316 -16.375 -11.359 1 97.88 87 ASN B N 1
ATOM 1498 C CA . ASN B 1 87 ? 2.916 -15.57 -12.508 1 97.88 87 ASN B CA 1
ATOM 1499 C C . ASN B 1 87 ? 2.891 -14.086 -12.172 1 97.88 87 ASN B C 1
ATOM 1501 O O . ASN B 1 87 ? 3.369 -13.258 -12.953 1 97.88 87 ASN B O 1
ATOM 1505 N N . LEU B 1 88 ? 2.332 -13.75 -11.023 1 98.44 88 LEU B N 1
ATOM 1506 C CA . LEU B 1 88 ? 2.283 -12.352 -10.625 1 98.44 88 LEU B CA 1
ATOM 1507 C C . LEU B 1 88 ? 3.686 -11.805 -10.383 1 98.44 88 LEU B C 1
ATOM 1509 O O . LEU B 1 88 ? 3.996 -10.68 -10.781 1 98.44 88 LEU B O 1
ATOM 1513 N N . ALA B 1 89 ? 4.512 -12.578 -9.805 1 98.62 89 ALA B N 1
ATOM 1514 C CA . ALA B 1 89 ? 5.895 -12.164 -9.562 1 98.62 89 ALA B CA 1
ATOM 1515 C C . ALA B 1 89 ? 6.617 -11.891 -10.883 1 98.62 89 ALA B C 1
ATOM 1517 O O . ALA B 1 89 ? 7.336 -10.898 -11 1 98.62 89 ALA B O 1
ATOM 1518 N N . LYS B 1 90 ? 6.426 -12.766 -11.828 1 98.19 90 LYS B N 1
ATOM 1519 C CA . LYS B 1 90 ? 7.059 -12.586 -13.133 1 98.19 90 LYS B CA 1
ATOM 1520 C C . LYS B 1 90 ? 6.562 -11.312 -13.812 1 98.19 90 LYS B C 1
ATOM 1522 O O . LYS B 1 90 ? 7.348 -10.586 -14.422 1 98.19 90 LYS B O 1
ATOM 1527 N N . PHE B 1 91 ? 5.316 -11.109 -13.719 1 98.5 91 PHE B N 1
ATOM 1528 C CA . PHE B 1 91 ? 4.758 -9.883 -14.281 1 98.5 91 PHE B CA 1
ATOM 1529 C C . PHE B 1 91 ? 5.367 -8.656 -13.625 1 98.5 91 PHE B C 1
ATOM 1531 O O . PHE B 1 91 ? 5.758 -7.707 -14.312 1 98.5 91 PHE B O 1
ATOM 1538 N N . ILE B 1 92 ? 5.406 -8.641 -12.305 1 98.69 92 ILE B N 1
ATOM 1539 C CA . ILE B 1 92 ? 5.973 -7.535 -11.531 1 98.69 92 ILE B CA 1
ATOM 1540 C C . ILE B 1 92 ? 7.41 -7.285 -11.977 1 98.69 92 ILE B C 1
ATOM 1542 O O . ILE B 1 92 ? 7.805 -6.141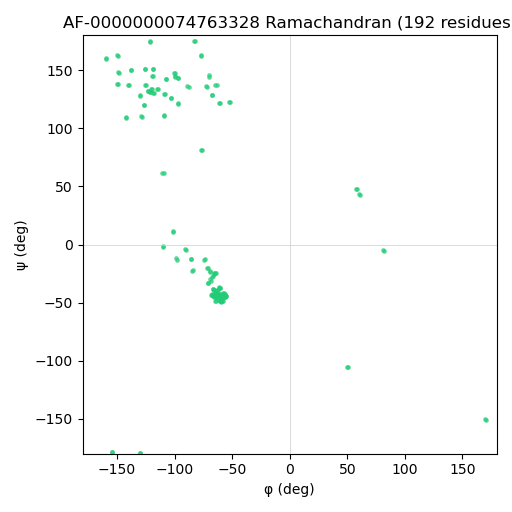 -12.219 1 98.69 92 ILE B O 1
ATOM 1546 N N . ASP B 1 93 ? 8.141 -8.352 -12.133 1 98.19 93 ASP B N 1
ATOM 1547 C CA . ASP B 1 93 ? 9.523 -8.219 -12.586 1 98.19 93 ASP B CA 1
ATOM 1548 C C . ASP B 1 93 ? 9.586 -7.609 -13.984 1 98.19 93 ASP B C 1
ATOM 1550 O O . ASP B 1 93 ? 10.445 -6.773 -14.258 1 98.19 93 ASP B O 1
ATOM 1554 N N . GLU B 1 94 ? 8.789 -8.039 -14.812 1 97.62 94 GLU B N 1
ATOM 1555 C CA . GLU B 1 94 ? 8.781 -7.59 -16.203 1 97.62 94 GLU B CA 1
ATOM 1556 C C . GLU B 1 94 ? 8.531 -6.086 -16.297 1 97.62 94 GLU B C 1
ATOM 1558 O O . GLU B 1 94 ? 9.227 -5.379 -17.016 1 97.62 94 GLU B O 1
ATOM 1563 N N . ILE B 1 95 ? 7.582 -5.613 -15.547 1 97.94 95 ILE B N 1
ATOM 1564 C CA . ILE B 1 95 ? 7.207 -4.215 -15.727 1 97.94 95 ILE B CA 1
ATOM 1565 C C . ILE B 1 95 ? 8.133 -3.32 -14.914 1 97.94 95 ILE B C 1
ATOM 1567 O O . ILE B 1 95 ? 8.195 -2.109 -15.133 1 97.94 95 ILE B O 1
ATOM 1571 N N . TYR B 1 96 ? 8.742 -3.84 -13.93 1 97.25 96 TYR B N 1
ATOM 1572 C CA . TYR B 1 96 ? 9.719 -3.059 -13.18 1 97.25 96 TYR B CA 1
ATOM 1573 C C . TYR B 1 96 ? 10.961 -2.789 -14.023 1 97.25 96 TYR B C 1
ATOM 1575 O O . TYR B 1 96 ? 11.617 -1.759 -13.859 1 97.25 96 TYR B O 1
ATOM 1583 N N . LYS B 1 97 ? 11.398 -3.646 -14.992 1 89.25 97 LYS B N 1
ATOM 1584 C CA . LYS B 1 97 ? 12.555 -3.52 -15.875 1 89.25 97 LYS B CA 1
ATOM 1585 C C . LYS B 1 97 ? 12.305 -2.488 -16.969 1 89.25 97 LYS B C 1
ATOM 1587 O O . LYS B 1 97 ? 13.242 -2.014 -17.609 1 89.25 97 LYS B O 1
ATOM 1592 N N . GLN B 1 98 ? 11.094 -2.078 -17.141 1 77.12 98 GLN B N 1
ATOM 1593 C CA . GLN B 1 98 ? 10.766 -1.123 -18.203 1 77.12 98 GLN B CA 1
ATOM 1594 C C . GLN B 1 98 ? 10.93 0.313 -17.703 1 77.12 98 GLN B C 1
ATOM 1596 O O . GLN B 1 98 ? 10.656 0.613 -16.547 1 77.12 98 GLN B O 1
#

Organism: Mortierella alpina (NCBI:txid64518)